Protein AF-A0A8H3YZA0-F1 (afdb_monomer_lite)

Structure (mmCIF, N/CA/C/O backbone):
data_AF-A0A8H3YZA0-F1
#
_entry.id   AF-A0A8H3YZA0-F1
#
loop_
_atom_site.group_PDB
_atom_site.id
_atom_site.type_symbol
_atom_site.label_atom_id
_atom_site.label_alt_id
_atom_site.label_comp_id
_atom_site.label_asym_id
_atom_site.label_entity_id
_atom_site.label_seq_id
_atom_site.pdbx_PDB_ins_code
_atom_site.Cartn_x
_atom_site.Cartn_y
_atom_site.Cartn_z
_atom_site.occupancy
_atom_site.B_iso_or_equiv
_atom_site.auth_seq_id
_atom_site.auth_comp_id
_atom_site.auth_asym_id
_atom_site.auth_atom_id
_atom_site.pdbx_PDB_model_num
ATOM 1 N N . MET A 1 1 ? 45.139 -16.892 23.603 1.00 39.69 1 MET A N 1
ATOM 2 C CA . MET A 1 1 ? 45.017 -16.376 22.222 1.00 39.69 1 MET A CA 1
ATOM 3 C C . MET A 1 1 ? 43.584 -15.889 21.987 1.00 39.69 1 MET A C 1
ATOM 5 O O . MET A 1 1 ? 42.886 -16.357 21.103 1.00 39.69 1 MET A O 1
ATOM 9 N N . ASP A 1 2 ? 43.122 -15.029 22.893 1.00 33.19 2 ASP A N 1
ATOM 10 C CA . ASP A 1 2 ? 42.687 -13.648 22.665 1.00 33.19 2 ASP A CA 1
ATOM 11 C C . ASP A 1 2 ? 41.706 -13.363 21.517 1.00 33.19 2 ASP A C 1
ATOM 13 O O . ASP A 1 2 ? 42.072 -13.018 20.399 1.00 33.19 2 ASP A O 1
ATOM 17 N N . SER A 1 3 ? 40.425 -13.465 21.881 1.00 41.88 3 SER A N 1
ATOM 18 C CA . SER A 1 3 ? 39.424 -12.384 21.842 1.00 41.88 3 SER A CA 1
ATOM 19 C C . SER A 1 3 ? 39.482 -11.362 20.695 1.00 41.88 3 SER A C 1
ATOM 21 O O . SER A 1 3 ? 40.162 -10.344 20.806 1.00 41.88 3 SER A O 1
ATOM 23 N N . TRP A 1 4 ? 38.613 -11.541 19.696 1.00 35.00 4 TRP A N 1
ATOM 24 C CA . TRP A 1 4 ? 38.085 -10.462 18.852 1.00 35.00 4 TRP A CA 1
ATOM 25 C C . TRP A 1 4 ? 36.570 -10.649 18.685 1.00 35.00 4 TRP A C 1
ATOM 27 O O . TRP A 1 4 ? 36.102 -11.328 17.777 1.00 35.00 4 TRP A O 1
ATOM 37 N N . LEU A 1 5 ? 35.800 -10.056 19.598 1.00 45.09 5 LEU A N 1
ATOM 38 C CA . LEU A 1 5 ? 34.385 -9.743 19.393 1.00 45.09 5 LEU A CA 1
ATOM 39 C C . LEU A 1 5 ? 34.261 -8.212 19.395 1.00 45.09 5 LEU A C 1
ATOM 41 O O . LEU A 1 5 ? 34.790 -7.578 20.314 1.00 45.09 5 LEU A O 1
ATOM 45 N N . PRO A 1 6 ? 33.602 -7.595 18.402 1.00 43.25 6 PRO A N 1
ATOM 46 C CA . PRO A 1 6 ? 33.334 -6.167 18.435 1.00 43.25 6 PRO A CA 1
ATOM 47 C C . PRO A 1 6 ? 32.301 -5.855 19.526 1.00 43.25 6 PRO A C 1
ATOM 49 O O . PRO A 1 6 ? 31.289 -6.541 19.671 1.00 43.25 6 PRO A O 1
ATOM 52 N N . LYS A 1 7 ? 32.590 -4.820 20.319 1.00 42.22 7 LYS A N 1
ATOM 53 C CA . LYS A 1 7 ? 31.706 -4.304 21.369 1.00 42.22 7 LYS A CA 1
ATOM 54 C C . LYS A 1 7 ? 30.461 -3.648 20.748 1.00 42.22 7 LYS A C 1
ATOM 56 O O . LYS A 1 7 ? 30.577 -3.052 19.678 1.00 42.22 7 LYS A O 1
ATOM 61 N N . PRO A 1 8 ? 29.296 -3.704 21.415 1.00 39.66 8 PRO A N 1
ATOM 62 C CA . PRO A 1 8 ? 28.108 -2.979 20.984 1.00 39.66 8 PRO A CA 1
ATOM 63 C C . PRO A 1 8 ? 28.331 -1.463 21.074 1.00 39.66 8 PRO A C 1
ATOM 65 O O . PRO A 1 8 ? 28.894 -0.961 22.049 1.00 39.66 8 PRO A O 1
ATOM 68 N N . ASN A 1 9 ? 27.883 -0.744 20.043 1.00 39.56 9 ASN A N 1
ATOM 69 C CA . ASN A 1 9 ? 27.858 0.715 20.011 1.00 39.56 9 ASN A CA 1
ATOM 70 C C . ASN A 1 9 ? 26.945 1.246 21.124 1.00 39.56 9 ASN A C 1
ATOM 72 O O . ASN A 1 9 ? 25.728 1.066 21.079 1.00 39.56 9 ASN A O 1
ATOM 76 N N . HIS A 1 10 ? 27.544 1.942 22.088 1.00 35.56 10 HIS A N 1
ATOM 77 C CA . HIS A 1 10 ? 26.852 2.907 22.930 1.00 35.56 10 HIS A CA 1
ATOM 78 C C . HIS A 1 10 ? 26.434 4.089 22.052 1.00 35.56 10 HIS A C 1
ATOM 80 O O . HIS A 1 10 ? 27.285 4.852 21.597 1.00 35.56 10 HIS A O 1
ATOM 86 N N . TYR A 1 11 ? 25.134 4.240 21.810 1.00 39.06 11 TYR A N 1
ATOM 87 C CA . TYR A 1 11 ? 24.585 5.522 21.384 1.00 39.06 11 TYR A CA 1
ATOM 88 C C . TYR A 1 11 ? 24.328 6.387 22.622 1.00 39.06 11 TYR A C 1
ATOM 90 O O . TYR A 1 11 ? 23.853 5.900 23.647 1.00 39.06 11 TYR A O 1
ATOM 98 N N . TYR A 1 12 ? 24.720 7.652 22.503 1.00 38.78 12 TYR A N 1
ATOM 99 C CA . TYR A 1 12 ? 24.631 8.726 23.488 1.00 38.78 12 TYR A CA 1
ATOM 100 C C . TYR A 1 12 ? 23.232 8.850 24.120 1.00 38.78 12 TYR A C 1
ATOM 102 O O . TYR A 1 12 ? 22.260 9.104 23.412 1.00 38.78 12 TYR A O 1
ATOM 110 N N . ASN A 1 13 ? 23.165 8.769 25.452 1.00 36.06 13 ASN A N 1
ATOM 111 C CA . ASN A 1 13 ? 22.196 9.529 26.238 1.00 36.06 13 ASN A CA 1
ATOM 112 C C . ASN A 1 13 ? 22.887 10.842 26.613 1.00 36.06 13 ASN A C 1
ATOM 114 O O . ASN A 1 13 ? 23.852 10.829 27.377 1.00 36.06 13 ASN A O 1
ATOM 118 N N . ASP A 1 14 ? 22.428 11.952 26.045 1.00 35.16 14 ASP A N 1
ATOM 119 C CA . ASP A 1 14 ? 22.764 13.284 26.538 1.00 35.16 14 ASP A CA 1
ATOM 120 C C . ASP A 1 14 ? 21.770 13.617 27.661 1.00 35.16 14 ASP A C 1
ATOM 122 O O . ASP A 1 14 ? 20.638 14.038 27.422 1.00 35.16 14 ASP A O 1
ATOM 126 N N . GLU A 1 15 ? 22.166 13.300 28.895 1.00 42.59 15 GLU A N 1
ATOM 127 C CA . GLU A 1 15 ? 21.572 13.855 30.108 1.00 42.59 15 GLU A CA 1
ATOM 128 C C . GLU A 1 15 ? 22.244 15.201 30.390 1.00 42.59 15 GLU A C 1
ATOM 130 O O . GLU A 1 15 ? 23.324 15.269 30.975 1.00 42.59 15 GLU A O 1
ATOM 135 N N . SER A 1 16 ? 21.586 16.286 29.994 1.00 47.91 16 SER A N 1
ATOM 136 C CA . SER A 1 16 ? 21.862 17.624 30.516 1.00 47.91 16 SER A CA 1
ATOM 137 C C . SER A 1 16 ? 20.591 18.482 30.495 1.00 47.91 16 SER A C 1
ATOM 139 O O . SER A 1 16 ? 20.450 19.440 29.743 1.00 47.91 16 SER A O 1
ATOM 141 N N . MET A 1 17 ? 19.629 18.134 31.354 1.00 40.06 17 MET A N 1
ATOM 142 C CA . MET A 1 17 ? 18.634 19.096 31.834 1.00 40.06 17 MET A CA 1
ATOM 143 C C . MET A 1 17 ? 18.780 19.232 33.344 1.00 40.06 17 MET A C 1
ATOM 145 O O . MET A 1 17 ? 18.379 18.364 34.117 1.00 40.06 17 MET A O 1
ATOM 149 N N . GLU A 1 18 ? 19.411 20.335 33.733 1.00 49.12 18 GLU A N 1
ATOM 150 C CA . GLU A 1 18 ? 19.447 20.834 35.097 1.00 49.12 18 GLU A CA 1
ATOM 151 C C . GLU A 1 18 ? 18.016 21.009 35.618 1.00 49.12 18 GLU A C 1
ATOM 153 O O . GLU A 1 18 ? 17.166 21.648 34.995 1.00 49.12 18 GLU A O 1
ATOM 158 N N . ALA A 1 19 ? 17.759 20.418 36.781 1.00 39.47 19 ALA A N 1
ATOM 159 C CA . ALA A 1 19 ? 16.529 20.595 37.525 1.00 39.47 19 ALA A CA 1
ATOM 160 C C . ALA A 1 19 ? 16.440 22.039 38.041 1.00 39.47 19 ALA A C 1
ATOM 162 O O . ALA A 1 19 ? 17.249 22.468 38.864 1.00 39.47 19 ALA A O 1
ATOM 163 N N . GLN A 1 20 ? 15.434 22.778 37.580 1.00 49.38 20 GLN A N 1
ATOM 164 C CA . GLN A 1 20 ? 14.962 23.981 38.262 1.00 49.38 20 GLN A CA 1
ATOM 165 C C . GLN A 1 20 ? 14.052 23.544 39.427 1.00 49.38 20 GLN A C 1
ATOM 167 O O . GLN A 1 20 ? 13.159 22.721 39.203 1.00 49.38 20 GLN A O 1
ATOM 172 N N . PRO A 1 21 ? 14.246 24.044 40.659 1.00 52.38 21 PRO A N 1
ATOM 173 C CA . PRO A 1 21 ? 13.305 23.801 41.744 1.00 52.38 21 PRO A CA 1
ATOM 174 C C . PRO A 1 21 ? 12.008 24.584 41.492 1.00 52.38 21 PRO A C 1
ATOM 176 O O . PRO A 1 21 ? 12.021 25.808 41.382 1.00 52.38 21 PRO A O 1
ATOM 179 N N . ASN A 1 22 ? 10.891 23.863 41.385 1.00 47.19 22 ASN A N 1
ATOM 180 C CA . ASN A 1 22 ? 9.551 24.443 41.425 1.00 47.19 22 ASN A CA 1
ATOM 181 C C . ASN A 1 22 ? 9.173 24.695 42.889 1.00 47.19 22 ASN A C 1
ATOM 183 O O . ASN A 1 22 ? 8.621 23.813 43.544 1.00 47.19 22 ASN A O 1
ATOM 187 N N . ASP A 1 23 ? 9.455 25.900 43.369 1.00 56.59 23 ASP A N 1
ATOM 188 C CA . ASP A 1 23 ? 8.760 26.481 44.513 1.00 56.59 23 ASP A CA 1
ATOM 189 C C . ASP A 1 23 ? 7.491 27.156 43.985 1.00 56.59 23 ASP A C 1
ATOM 191 O O . ASP A 1 23 ? 7.581 28.143 43.260 1.00 56.59 23 ASP A O 1
ATOM 195 N N . ASN A 1 24 ? 6.321 26.591 44.289 1.00 53.84 24 ASN A N 1
ATOM 196 C CA . ASN A 1 24 ? 5.028 27.285 44.297 1.00 53.84 24 ASN A CA 1
ATOM 197 C C . ASN A 1 24 ? 4.014 26.420 45.059 1.00 53.84 24 ASN A C 1
ATOM 199 O O . ASN A 1 24 ? 3.145 25.768 44.480 1.00 53.84 24 ASN A O 1
ATOM 203 N N . ASP A 1 25 ? 4.173 26.415 46.380 1.00 50.97 25 ASP A N 1
ATOM 204 C CA . ASP A 1 25 ? 3.083 26.185 47.319 1.00 50.97 25 ASP A CA 1
ATOM 205 C C . ASP A 1 25 ? 2.324 27.508 47.499 1.00 50.97 25 ASP A C 1
ATOM 207 O O . ASP A 1 25 ? 2.854 28.442 48.096 1.00 50.97 25 ASP A O 1
ATOM 211 N N . GLU A 1 26 ? 1.075 27.586 47.037 1.00 57.81 26 GLU A N 1
ATOM 212 C CA . GLU A 1 26 ? 0.079 28.461 47.665 1.00 57.81 26 GLU A CA 1
ATOM 213 C C . GLU A 1 26 ? -1.348 27.913 47.445 1.00 57.81 26 GLU A C 1
ATOM 215 O O . GLU A 1 26 ? -1.724 27.610 46.307 1.00 57.81 26 GLU A O 1
ATOM 220 N N . PRO A 1 27 ? -2.161 27.758 48.509 1.00 61.62 27 PRO A N 1
ATOM 221 C CA . PRO A 1 27 ? -3.553 27.343 48.409 1.00 61.62 27 PRO A CA 1
ATOM 222 C C . PRO A 1 27 ? -4.465 28.575 48.296 1.00 61.62 27 PRO A C 1
ATOM 224 O O . PRO A 1 27 ? -4.627 29.331 49.251 1.00 61.62 27 PRO A O 1
ATOM 227 N N . GLY A 1 28 ? -5.071 28.770 47.124 1.00 47.12 28 GLY A N 1
ATOM 228 C CA . GLY A 1 28 ? -6.037 29.839 46.862 1.00 47.12 28 GLY A CA 1
ATOM 229 C C . GLY A 1 28 ? -7.481 29.355 46.980 1.00 47.12 28 GLY A C 1
ATOM 230 O O . GLY A 1 28 ? -7.888 28.410 46.309 1.00 47.12 28 GLY A O 1
ATOM 231 N N . GLU A 1 29 ? -8.223 30.019 47.858 1.00 47.81 29 GLU A N 1
ATOM 232 C CA . GLU A 1 29 ? -9.608 29.795 48.268 1.00 47.81 29 GLU A CA 1
ATOM 233 C C . GLU A 1 29 ? -10.636 29.812 47.120 1.00 47.81 29 GLU A C 1
ATOM 235 O O . GLU A 1 29 ? -10.499 30.517 46.121 1.00 47.81 29 GLU A O 1
ATOM 240 N N . ALA A 1 30 ? -11.722 29.060 47.312 1.00 53.66 30 ALA A N 1
ATOM 241 C CA . ALA A 1 30 ? -12.924 29.126 46.488 1.00 53.66 30 ALA A CA 1
ATOM 242 C C . ALA A 1 30 ? -13.760 30.374 46.830 1.00 53.66 30 ALA A C 1
ATOM 244 O O . ALA A 1 30 ? -14.015 30.604 48.014 1.00 53.66 30 ALA A O 1
ATOM 245 N N . PRO A 1 31 ? -14.280 31.120 45.840 1.00 65.69 31 PRO A N 1
ATOM 246 C CA . PRO A 1 31 ? -15.390 32.033 46.065 1.00 65.69 31 PRO A CA 1
ATOM 247 C C . PRO A 1 31 ? -16.752 31.405 45.697 1.00 65.69 31 PRO A C 1
ATOM 249 O O . PRO A 1 31 ? -16.811 30.443 44.923 1.00 65.69 31 PRO A O 1
ATOM 252 N N . PRO A 1 32 ? -17.844 31.922 46.289 1.00 63.00 32 PRO A N 1
ATOM 253 C CA . PRO A 1 32 ? -19.172 31.327 46.245 1.00 63.00 32 PRO A CA 1
ATOM 254 C C . PRO A 1 32 ? -19.963 31.691 44.982 1.00 63.00 32 PRO A C 1
ATOM 256 O O . PRO A 1 32 ? -19.636 32.626 44.255 1.00 63.00 32 PRO A O 1
ATOM 259 N N . ASN A 1 33 ? -21.029 30.917 44.774 1.00 54.34 33 ASN A N 1
ATOM 260 C CA . ASN A 1 33 ? -22.121 31.195 43.848 1.00 54.34 33 ASN A CA 1
ATOM 261 C C . ASN A 1 33 ? -22.751 32.559 44.144 1.00 54.34 33 ASN A C 1
ATOM 263 O O . ASN A 1 33 ? -23.087 32.808 45.299 1.00 54.34 33 ASN A O 1
ATOM 267 N N . ASP A 1 34 ? -23.019 33.334 43.098 1.00 56.53 34 ASP A N 1
ATOM 268 C CA . ASP A 1 34 ? -24.075 34.338 43.099 1.00 56.53 34 ASP A CA 1
ATOM 269 C C . ASP A 1 34 ? -24.868 34.209 41.794 1.00 56.53 34 ASP A C 1
ATOM 271 O O . ASP A 1 34 ? -24.321 34.229 40.687 1.00 56.53 34 ASP A O 1
ATOM 275 N N . ASP A 1 35 ? -26.167 34.004 41.979 1.00 55.62 35 ASP A N 1
ATOM 276 C CA . ASP A 1 35 ? -27.218 34.160 40.990 1.00 55.62 35 ASP A CA 1
ATOM 277 C C . ASP A 1 35 ? -27.240 35.613 40.489 1.00 55.62 35 ASP A C 1
ATOM 279 O O . ASP A 1 35 ? -27.217 36.536 41.302 1.00 55.62 35 ASP A O 1
ATOM 283 N N . ASP A 1 36 ? -27.376 35.840 39.181 1.00 56.97 36 ASP A N 1
ATOM 284 C CA . ASP A 1 36 ? -28.016 37.076 38.727 1.00 56.97 36 ASP A CA 1
ATOM 285 C C . ASP A 1 36 ? -28.804 36.856 37.434 1.00 56.97 36 ASP A C 1
ATOM 287 O O . ASP A 1 36 ? -28.318 36.327 36.428 1.00 56.97 36 ASP A O 1
ATOM 291 N N . GLU A 1 37 ? -30.072 37.239 37.515 1.00 52.16 37 GLU A N 1
ATOM 292 C CA . GLU A 1 37 ? -31.036 37.203 36.440 1.00 52.16 37 GLU A CA 1
ATOM 293 C C . GLU A 1 37 ? -30.925 38.474 35.593 1.00 52.16 37 GLU A C 1
ATOM 295 O O . GLU A 1 37 ? -31.054 39.596 36.074 1.00 52.16 37 GLU A O 1
ATOM 300 N N . GLY A 1 38 ? -30.914 38.282 34.278 1.00 42.94 38 GLY A N 1
ATOM 301 C CA . GLY A 1 38 ? -31.798 39.067 33.429 1.00 42.94 38 GLY A CA 1
ATOM 302 C C . GLY A 1 38 ? -31.194 40.145 32.533 1.00 42.94 38 GLY A C 1
ATOM 303 O O . GLY A 1 38 ? -30.099 40.669 32.701 1.00 42.94 38 GLY A O 1
ATOM 304 N N . SER A 1 39 ? -32.069 40.518 31.600 1.00 47.72 39 SER A N 1
ATOM 305 C CA . SER A 1 39 ? -32.106 41.766 30.840 1.00 47.72 39 SER A CA 1
ATOM 306 C C . SER A 1 39 ? -31.546 41.756 29.407 1.00 47.72 39 SER A C 1
ATOM 308 O O . SER A 1 39 ? -30.369 41.958 29.139 1.00 47.72 39 SER A O 1
ATOM 310 N N . VAL A 1 40 ? -32.493 41.525 28.488 1.00 43.62 40 VAL A N 1
ATOM 311 C CA . VAL A 1 40 ? -32.786 42.263 27.240 1.00 43.62 40 VAL A CA 1
ATOM 312 C C . VAL A 1 40 ? -31.721 43.178 26.611 1.00 43.62 40 VAL A C 1
ATOM 314 O O . VAL A 1 40 ? -31.235 44.116 27.230 1.00 43.62 40 VAL A O 1
ATOM 317 N N . GLY A 1 41 ? -31.618 43.088 25.276 1.00 39.12 41 GLY A N 1
ATOM 318 C CA . GLY A 1 41 ? -31.602 44.299 24.445 1.00 39.12 41 GLY A CA 1
ATOM 319 C C . GLY A 1 41 ? -30.689 44.307 23.217 1.00 39.12 41 GLY A C 1
ATOM 320 O O . GLY A 1 41 ? -29.492 44.506 23.333 1.00 39.12 41 GLY A O 1
ATOM 321 N N . SER A 1 42 ? -31.333 44.273 22.047 1.00 42.56 42 SER A N 1
ATOM 322 C CA . SER A 1 42 ? -31.083 45.176 20.909 1.00 42.56 42 SER A CA 1
ATOM 323 C C . SER A 1 42 ? -29.838 45.020 20.012 1.00 42.56 42 SER A C 1
ATOM 325 O O . SER A 1 42 ? -28.771 45.543 20.294 1.00 42.56 42 SER A O 1
ATOM 327 N N . ALA A 1 43 ? -30.138 44.516 18.806 1.00 46.94 43 ALA A N 1
ATOM 328 C CA . ALA A 1 43 ? -29.968 45.183 17.500 1.00 46.94 43 ALA A CA 1
ATOM 329 C C . ALA A 1 43 ? -28.576 45.231 16.810 1.00 46.94 43 ALA A C 1
ATOM 331 O O . ALA A 1 43 ? -27.538 45.174 17.463 1.00 46.94 43 ALA A O 1
ATOM 332 N N . PRO A 1 44 ? -28.565 45.287 15.456 1.00 58.19 44 PRO A N 1
ATOM 333 C CA . PRO A 1 44 ? -27.429 44.913 14.616 1.00 58.19 44 PRO A CA 1
ATOM 334 C C . PRO A 1 44 ? -26.558 46.114 14.226 1.00 58.19 44 PRO A C 1
ATOM 336 O O . PRO A 1 44 ? -27.057 47.224 14.056 1.00 58.19 44 PRO A O 1
ATOM 339 N N . MET A 1 45 ? -25.261 45.873 14.027 1.00 51.41 45 MET A N 1
ATOM 340 C CA . MET A 1 45 ? -24.346 46.852 13.438 1.00 51.41 45 MET A CA 1
ATOM 341 C C . MET A 1 45 ? -24.158 46.577 11.946 1.00 51.41 45 MET A C 1
ATOM 343 O O . MET A 1 45 ? -23.667 45.518 11.552 1.00 51.41 45 MET A O 1
ATOM 347 N N . ASP A 1 46 ? -24.567 47.573 11.161 1.00 47.16 46 ASP A N 1
ATOM 348 C CA . ASP A 1 46 ? -24.132 47.871 9.800 1.00 47.16 46 ASP A CA 1
ATOM 349 C C . ASP A 1 46 ? -22.612 47.725 9.653 1.00 47.16 46 ASP A C 1
ATOM 351 O O . ASP A 1 46 ? -21.842 48.321 10.410 1.00 47.16 46 ASP A O 1
ATOM 355 N N . ILE A 1 47 ? -22.176 46.988 8.631 1.00 52.00 47 ILE A N 1
ATOM 356 C CA . ILE A 1 47 ? -20.809 47.066 8.115 1.00 52.00 47 ILE A CA 1
ATOM 357 C C . ILE A 1 47 ? -20.899 47.733 6.752 1.00 52.00 47 ILE A C 1
ATOM 359 O O . ILE A 1 47 ? -21.333 47.140 5.768 1.00 52.00 47 ILE A O 1
ATOM 363 N N . SER A 1 48 ? -20.527 49.005 6.775 1.00 55.19 48 SER A N 1
ATOM 364 C CA . SER A 1 48 ? -20.427 49.913 5.649 1.00 55.19 48 SER A CA 1
ATOM 365 C C . SER A 1 48 ? -19.308 49.515 4.692 1.00 55.19 48 SER A C 1
ATOM 367 O O . SER A 1 48 ? -18.256 49.011 5.095 1.00 55.19 48 SER A O 1
ATOM 369 N N . ASP A 1 49 ? -19.569 49.842 3.435 1.00 48.91 49 ASP A N 1
ATOM 370 C CA . ASP A 1 49 ? -18.682 49.856 2.285 1.00 48.91 49 ASP A CA 1
ATOM 371 C C . ASP A 1 49 ? -17.293 50.450 2.566 1.00 48.91 49 ASP A C 1
ATOM 373 O O . ASP A 1 49 ? -17.147 51.489 3.218 1.00 48.91 49 ASP A O 1
ATOM 377 N N . LYS A 1 50 ? -16.268 49.819 1.983 1.00 55.09 50 LYS A N 1
ATOM 378 C CA . LYS A 1 50 ? -15.012 50.481 1.628 1.00 55.09 50 LYS A CA 1
ATOM 379 C C . LYS A 1 50 ? -14.623 50.124 0.197 1.00 55.09 50 LYS A C 1
ATOM 381 O O . LYS A 1 50 ? -14.215 48.999 -0.090 1.00 55.09 50 LYS A O 1
ATOM 386 N N . GLU A 1 51 ? -14.804 51.137 -0.641 1.00 52.12 51 GLU A N 1
ATOM 387 C CA . GLU A 1 51 ? -14.195 51.385 -1.947 1.00 52.12 51 GLU A CA 1
ATOM 388 C C . GLU A 1 51 ? -12.667 51.181 -1.896 1.00 52.12 51 GLU A C 1
ATOM 390 O O . GLU A 1 51 ? -12.035 51.391 -0.860 1.00 52.12 51 GLU A O 1
ATOM 395 N N . GLU A 1 52 ? -12.139 50.492 -2.909 1.00 57.22 52 GLU A N 1
ATOM 396 C CA . GLU A 1 52 ? -11.239 51.026 -3.951 1.00 57.22 52 GLU A CA 1
ATOM 397 C C . GLU A 1 52 ? -9.849 51.426 -3.444 1.00 57.22 52 GLU A C 1
ATOM 399 O O . GLU A 1 52 ? -9.691 52.394 -2.714 1.00 57.22 52 GLU A O 1
ATOM 404 N N . ASP A 1 53 ? -8.831 50.694 -3.904 1.00 53.31 53 ASP A N 1
ATOM 405 C CA . ASP A 1 53 ? -7.537 51.293 -4.225 1.00 53.31 53 ASP A CA 1
ATOM 406 C C . ASP A 1 53 ? -6.846 50.462 -5.315 1.00 53.31 53 ASP A C 1
ATOM 408 O O . ASP A 1 53 ? -6.545 49.273 -5.162 1.00 53.31 53 ASP A O 1
ATOM 412 N N . ASP A 1 54 ? -6.654 51.139 -6.443 1.00 53.31 54 ASP A N 1
ATOM 413 C CA . ASP A 1 54 ? -5.824 50.787 -7.584 1.00 53.31 54 ASP A CA 1
ATOM 414 C C . ASP A 1 54 ? -4.406 50.388 -7.160 1.00 53.31 54 ASP A C 1
ATOM 416 O O . ASP A 1 54 ? -3.751 51.137 -6.440 1.00 53.31 54 ASP A O 1
ATOM 420 N N . MET A 1 55 ? -3.876 49.285 -7.703 1.00 59.12 55 MET A N 1
ATOM 421 C CA . MET A 1 55 ? -2.428 49.132 -7.900 1.00 59.12 55 MET A CA 1
ATOM 422 C C . MET A 1 55 ? -2.099 48.341 -9.172 1.00 59.12 55 MET A C 1
ATOM 424 O O . MET A 1 55 ? -2.195 47.118 -9.235 1.00 59.12 55 MET A O 1
ATOM 428 N N . ASP A 1 56 ? -1.715 49.124 -10.178 1.00 51.28 56 ASP A N 1
ATOM 429 C CA . ASP A 1 56 ? -0.562 48.978 -11.067 1.00 51.28 56 ASP A CA 1
ATOM 430 C C . ASP A 1 56 ? -0.212 47.613 -11.688 1.00 51.28 56 ASP A C 1
ATOM 432 O O . ASP A 1 56 ? 0.263 46.661 -11.067 1.00 51.28 56 ASP A O 1
ATOM 436 N N . ALA A 1 57 ? -0.310 47.616 -13.018 1.00 58.12 57 ALA A N 1
ATOM 437 C CA . ALA A 1 57 ? 0.229 46.625 -13.932 1.00 58.12 57 ALA A CA 1
ATOM 438 C C . ALA A 1 57 ? 1.771 46.558 -13.884 1.00 58.12 57 ALA A C 1
ATOM 440 O O . ALA A 1 57 ? 2.433 47.592 -14.005 1.00 58.12 57 ALA A O 1
ATOM 441 N N . PRO A 1 58 ? 2.387 45.362 -13.837 1.00 60.50 58 PRO A N 1
ATOM 442 C CA . PRO A 1 58 ? 3.821 45.247 -14.043 1.00 60.50 58 PRO A CA 1
ATOM 443 C C . PRO A 1 58 ? 4.193 45.210 -15.531 1.00 60.50 58 PRO A C 1
ATOM 445 O O . PRO A 1 58 ? 3.634 44.475 -16.348 1.00 60.50 58 PRO A O 1
ATOM 448 N N . ALA A 1 59 ? 5.191 46.036 -15.836 1.00 45.94 59 ALA A N 1
ATOM 449 C CA . ALA A 1 59 ? 5.816 46.254 -17.126 1.00 45.94 59 ALA A CA 1
ATOM 450 C C . ALA A 1 59 ? 6.464 44.999 -17.739 1.00 45.94 59 ALA A C 1
ATOM 452 O O . ALA A 1 59 ? 6.924 44.083 -17.058 1.00 45.94 59 ALA A O 1
ATOM 453 N N . ALA A 1 60 ? 6.531 45.029 -19.070 1.00 46.66 60 ALA A N 1
ATOM 454 C CA . ALA A 1 60 ? 7.111 44.027 -19.949 1.00 46.66 60 ALA A CA 1
ATOM 455 C C . ALA A 1 60 ? 8.561 43.652 -19.590 1.00 46.66 60 ALA A C 1
ATOM 457 O O . ALA A 1 60 ? 9.438 44.507 -19.464 1.00 46.66 60 ALA A O 1
ATOM 458 N N . ALA A 1 61 ? 8.812 42.346 -19.504 1.00 51.25 61 ALA A N 1
ATOM 459 C CA . ALA A 1 61 ? 10.143 41.774 -19.364 1.00 51.25 61 ALA A CA 1
ATOM 460 C C . ALA A 1 61 ? 10.942 41.878 -20.684 1.00 51.25 61 ALA A C 1
ATOM 462 O O . ALA A 1 61 ? 10.386 41.620 -21.756 1.00 51.25 61 ALA A O 1
ATOM 463 N N . PRO A 1 62 ? 12.245 42.213 -20.640 1.00 55.88 62 PRO A N 1
ATOM 464 C CA . PRO A 1 62 ? 13.106 42.200 -21.816 1.00 55.88 62 PRO A CA 1
ATOM 465 C C . PRO A 1 62 ? 13.539 40.775 -22.202 1.00 55.88 62 PRO A C 1
ATOM 467 O O . PRO A 1 62 ? 13.784 39.916 -21.355 1.00 55.88 62 PRO A O 1
ATOM 470 N N . ALA A 1 63 ? 13.646 40.551 -23.513 1.00 53.12 63 ALA A N 1
ATOM 471 C CA . ALA A 1 63 ? 14.048 39.296 -24.140 1.00 53.12 63 ALA A CA 1
ATOM 472 C C . ALA A 1 63 ? 15.459 38.825 -23.717 1.00 53.12 63 ALA A C 1
ATOM 474 O O . ALA A 1 63 ? 16.360 39.655 -23.567 1.00 53.12 63 ALA A O 1
ATOM 475 N N . PRO A 1 64 ? 15.700 37.506 -23.589 1.00 57.91 64 PRO A N 1
ATOM 476 C CA . PRO A 1 64 ? 17.029 36.985 -23.305 1.00 57.91 64 PRO A CA 1
ATOM 477 C C . PRO A 1 64 ? 17.925 37.006 -24.551 1.00 57.91 64 PRO A C 1
ATOM 479 O O . PRO A 1 64 ? 17.554 36.544 -25.631 1.00 57.91 64 PRO A O 1
ATOM 482 N N . ALA A 1 65 ? 19.137 37.524 -24.365 1.00 47.22 65 ALA A N 1
ATOM 483 C CA . ALA A 1 65 ? 20.211 37.505 -25.342 1.00 47.22 65 ALA A CA 1
ATOM 484 C C . ALA A 1 65 ? 20.682 36.068 -25.627 1.00 47.22 65 ALA A C 1
ATOM 486 O O . ALA A 1 65 ? 21.070 35.323 -24.728 1.00 47.22 65 ALA A O 1
ATOM 487 N N . THR A 1 66 ? 20.691 35.706 -26.906 1.00 44.50 66 THR A N 1
ATOM 488 C CA . THR A 1 66 ? 21.353 34.526 -27.469 1.00 44.50 66 THR A CA 1
ATOM 489 C C . THR A 1 66 ? 22.862 34.580 -27.220 1.00 44.50 66 THR A C 1
ATOM 491 O O . THR A 1 66 ? 23.572 35.359 -27.855 1.00 44.50 66 THR A O 1
ATOM 494 N N . LEU A 1 67 ? 23.359 33.721 -26.328 1.00 46.81 67 LEU A N 1
ATOM 495 C CA . LEU A 1 67 ? 24.777 33.377 -26.209 1.00 46.81 67 LEU A CA 1
ATOM 496 C C . LEU A 1 67 ? 25.043 32.078 -26.979 1.00 46.81 67 LEU A C 1
ATOM 498 O O . LEU A 1 67 ? 24.413 31.051 -26.739 1.00 46.81 67 LEU A O 1
ATOM 502 N N . ALA A 1 68 ? 25.967 32.159 -27.934 1.00 52.81 68 ALA A N 1
ATOM 503 C CA . ALA A 1 68 ? 26.435 31.044 -28.745 1.00 52.81 68 ALA A CA 1
ATOM 504 C C . ALA A 1 68 ? 27.179 29.992 -27.894 1.00 52.81 68 ALA A C 1
ATOM 506 O O . ALA A 1 68 ? 27.890 30.363 -26.957 1.00 52.81 68 ALA A O 1
ATOM 507 N N . PRO A 1 69 ? 27.086 28.691 -28.225 1.00 52.91 69 PRO A N 1
ATOM 508 C CA . PRO A 1 69 ? 27.853 27.664 -27.535 1.00 52.91 69 PRO A CA 1
ATOM 509 C C . PRO A 1 69 ? 29.322 27.679 -27.979 1.00 52.91 69 PRO A C 1
ATOM 511 O O . PRO A 1 69 ? 29.644 27.542 -29.161 1.00 52.91 69 PRO A O 1
ATOM 514 N N . ALA A 1 70 ? 30.217 27.819 -27.002 1.00 45.28 70 ALA A N 1
ATOM 515 C CA . ALA A 1 70 ? 31.639 27.554 -27.158 1.00 45.28 70 ALA A CA 1
ATOM 516 C C . ALA A 1 70 ? 31.872 26.048 -27.373 1.00 45.28 70 ALA A C 1
ATOM 518 O O . ALA A 1 70 ? 31.327 25.208 -26.657 1.00 45.28 70 ALA A O 1
ATOM 519 N N . ALA A 1 71 ? 32.690 25.721 -28.371 1.00 52.09 71 ALA A N 1
ATOM 520 C CA . ALA A 1 71 ? 33.111 24.363 -28.690 1.00 52.09 71 ALA A CA 1
ATOM 521 C C . ALA A 1 71 ? 33.923 23.733 -27.539 1.00 52.09 71 ALA A C 1
ATOM 523 O O . ALA A 1 71 ? 34.826 24.392 -27.016 1.00 52.09 71 ALA A O 1
ATOM 524 N N . PRO A 1 72 ? 33.690 22.460 -27.170 1.00 53.97 72 PRO A N 1
ATOM 525 C CA . PRO A 1 72 ? 34.605 21.747 -26.296 1.00 53.97 72 PRO A CA 1
ATOM 526 C C . PRO A 1 72 ? 35.810 21.224 -27.087 1.00 53.97 72 PRO A C 1
ATOM 528 O O . PRO A 1 72 ? 35.680 20.551 -28.111 1.00 53.97 72 PRO A O 1
ATOM 531 N N . ALA A 1 73 ? 36.995 21.546 -26.575 1.00 41.97 73 ALA A N 1
ATOM 532 C CA . ALA A 1 73 ? 38.270 21.015 -27.021 1.00 41.97 73 ALA A CA 1
ATOM 533 C C . ALA A 1 73 ? 38.342 19.494 -26.803 1.00 41.97 73 ALA A C 1
ATOM 535 O O . ALA A 1 73 ? 38.030 18.985 -25.725 1.00 41.97 73 ALA A O 1
ATOM 536 N N . SER A 1 74 ? 38.799 18.785 -27.835 1.00 43.81 74 SER A N 1
ATOM 537 C CA . SER A 1 74 ? 39.160 17.371 -27.800 1.00 43.81 74 SER A CA 1
ATOM 538 C C . SER A 1 74 ? 40.238 17.110 -26.748 1.00 43.81 74 SER A C 1
ATOM 540 O O . SER A 1 74 ? 41.377 17.548 -26.908 1.00 43.81 74 SER A O 1
ATOM 542 N N . SER A 1 75 ? 39.894 16.357 -25.703 1.00 45.31 75 SER A N 1
ATOM 543 C CA . SER A 1 75 ? 40.868 15.773 -24.780 1.00 45.31 75 SER A CA 1
ATOM 544 C C . SER A 1 75 ? 41.034 14.293 -25.110 1.00 45.31 75 SER A C 1
ATOM 546 O O . SER A 1 75 ? 40.067 13.534 -25.173 1.00 45.31 75 SER A O 1
ATOM 548 N N . ALA A 1 76 ? 42.275 13.922 -25.403 1.00 40.41 76 ALA A N 1
ATOM 549 C CA . ALA A 1 76 ? 42.686 12.612 -25.872 1.00 40.41 76 ALA A CA 1
ATOM 550 C C . ALA A 1 76 ? 42.468 11.514 -24.816 1.00 40.41 76 ALA A C 1
ATOM 552 O O . ALA A 1 76 ? 42.786 11.686 -23.640 1.00 40.41 76 ALA A O 1
ATOM 553 N N . LEU A 1 77 ? 41.973 10.363 -25.281 1.00 39.19 77 LEU A N 1
ATOM 554 C CA . LEU A 1 77 ? 41.947 9.097 -24.553 1.00 39.19 77 LEU A CA 1
ATOM 555 C C . LEU A 1 77 ? 43.370 8.690 -24.131 1.00 39.19 77 LEU A C 1
ATOM 557 O O . LEU A 1 77 ? 44.232 8.474 -24.983 1.00 39.19 77 LEU A O 1
ATOM 561 N N . ALA A 1 78 ? 43.579 8.492 -22.830 1.00 53.66 78 ALA A N 1
ATOM 562 C CA . ALA A 1 78 ? 44.655 7.654 -22.308 1.00 53.66 78 ALA A CA 1
ATOM 563 C C . ALA A 1 78 ? 44.136 6.208 -22.135 1.00 53.66 78 ALA A C 1
ATOM 565 O O . ALA A 1 78 ? 42.977 6.026 -21.749 1.00 53.66 78 ALA A O 1
ATOM 566 N N . PRO A 1 79 ? 44.945 5.173 -22.424 1.00 50.66 79 PRO A N 1
ATOM 567 C CA . PRO A 1 79 ? 44.510 3.782 -22.347 1.00 50.66 79 PRO A CA 1
ATOM 568 C C . PRO A 1 79 ? 44.321 3.313 -20.897 1.00 50.66 79 PRO A C 1
ATOM 570 O O . PRO A 1 79 ? 45.141 3.583 -20.020 1.00 50.66 79 PRO A O 1
ATOM 573 N N . ALA A 1 80 ? 43.227 2.582 -20.679 1.00 42.84 80 ALA A N 1
ATOM 574 C CA . ALA A 1 80 ? 42.856 1.971 -19.412 1.00 42.84 80 ALA A CA 1
ATOM 575 C C . ALA A 1 80 ? 43.907 0.955 -18.931 1.00 42.84 80 ALA A C 1
ATOM 577 O O . ALA A 1 80 ? 44.369 0.100 -19.690 1.00 42.84 80 ALA A O 1
ATOM 578 N N . ALA A 1 81 ? 44.250 1.044 -17.647 1.00 53.47 81 ALA A N 1
ATOM 579 C CA . ALA A 1 81 ? 45.076 0.072 -16.946 1.00 53.47 81 ALA A CA 1
ATOM 580 C C . ALA A 1 81 ? 44.321 -1.263 -16.745 1.00 53.47 81 ALA A C 1
ATOM 582 O O . ALA A 1 81 ? 43.098 -1.256 -16.579 1.00 53.47 81 ALA A O 1
ATOM 583 N N . PRO A 1 82 ? 45.027 -2.409 -16.736 1.00 49.41 82 PRO A N 1
ATOM 584 C CA . PRO A 1 82 ? 44.413 -3.724 -16.587 1.00 49.41 82 PRO A CA 1
ATOM 585 C C . PRO A 1 82 ? 43.865 -3.961 -15.173 1.00 49.41 82 PRO A C 1
ATOM 587 O O . PRO A 1 82 ? 44.515 -3.686 -14.165 1.00 49.41 82 PRO A O 1
ATOM 590 N N . THR A 1 83 ? 42.655 -4.513 -15.126 1.00 52.62 83 THR A N 1
ATOM 591 C CA . THR A 1 83 ? 41.908 -4.915 -13.930 1.00 52.62 83 THR A CA 1
ATOM 592 C C . THR A 1 83 ? 42.627 -6.046 -13.173 1.00 52.62 83 THR A C 1
ATOM 594 O O . THR A 1 83 ? 43.017 -7.032 -13.804 1.00 52.62 83 THR A O 1
ATOM 597 N N . PRO A 1 84 ? 42.790 -5.973 -11.837 1.00 46.66 84 PRO A N 1
ATOM 598 C CA . PRO A 1 84 ? 43.324 -7.085 -11.059 1.00 46.66 84 PRO A CA 1
ATOM 599 C C . PRO A 1 84 ? 42.292 -8.215 -10.929 1.00 46.66 84 PRO A C 1
ATOM 601 O O . PRO A 1 84 ? 41.120 -7.989 -10.629 1.00 46.66 84 PRO A O 1
ATOM 604 N N . ALA A 1 85 ? 42.756 -9.441 -11.167 1.00 49.03 85 ALA A N 1
A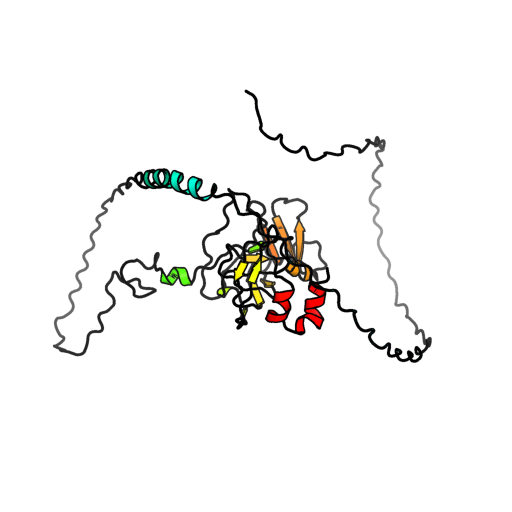TOM 605 C CA . ALA A 1 85 ? 41.977 -10.669 -11.086 1.00 49.03 85 ALA A CA 1
ATOM 606 C C . ALA A 1 85 ? 41.391 -10.901 -9.680 1.00 49.03 85 ALA A C 1
ATOM 608 O O . ALA A 1 85 ? 42.079 -10.757 -8.669 1.00 49.03 85 ALA A O 1
ATOM 609 N N . ALA A 1 86 ? 40.121 -11.305 -9.635 1.00 46.38 86 ALA A N 1
ATOM 610 C CA . ALA A 1 86 ? 39.423 -11.696 -8.416 1.00 46.38 86 ALA A CA 1
ATOM 611 C C . ALA A 1 86 ? 40.023 -12.985 -7.804 1.00 46.38 86 ALA A C 1
ATOM 613 O O . ALA A 1 86 ? 40.385 -13.904 -8.546 1.00 46.38 86 ALA A O 1
ATOM 614 N N . PRO A 1 87 ? 40.113 -13.101 -6.465 1.00 51.09 87 PRO A N 1
ATOM 615 C CA . PRO A 1 87 ? 40.660 -14.287 -5.819 1.00 51.09 87 PRO A CA 1
ATOM 616 C C . PRO A 1 87 ? 39.678 -15.468 -5.878 1.00 51.09 87 PRO A C 1
ATOM 618 O O . PRO A 1 87 ? 38.527 -15.381 -5.453 1.00 51.09 87 PRO A O 1
ATOM 621 N N . ALA A 1 88 ? 40.177 -16.611 -6.348 1.00 50.34 88 ALA A N 1
ATOM 622 C CA . ALA A 1 88 ? 39.472 -17.886 -6.506 1.00 50.34 88 ALA A CA 1
ATOM 623 C C . ALA A 1 88 ? 39.062 -18.587 -5.182 1.00 50.34 88 ALA A C 1
ATOM 625 O O . ALA A 1 88 ? 38.860 -19.800 -5.162 1.00 50.34 88 ALA A O 1
ATOM 626 N N . SER A 1 89 ? 38.931 -17.869 -4.061 1.00 51.22 89 SER A N 1
ATOM 627 C CA . SER A 1 89 ? 38.658 -18.472 -2.745 1.00 51.22 89 SER A CA 1
ATOM 628 C C . SER A 1 89 ? 37.169 -18.600 -2.390 1.00 51.22 89 SER A C 1
ATOM 630 O O . SER A 1 89 ? 36.834 -19.339 -1.466 1.00 51.22 89 SER A O 1
ATOM 632 N N . ALA A 1 90 ? 36.256 -17.965 -3.135 1.00 45.19 90 ALA A N 1
ATOM 633 C CA . ALA A 1 90 ? 34.816 -18.021 -2.845 1.00 45.19 90 ALA A CA 1
ATOM 634 C C . ALA A 1 90 ? 34.130 -19.328 -3.303 1.00 45.19 90 ALA A C 1
ATOM 636 O O . ALA A 1 90 ? 33.114 -19.728 -2.737 1.00 45.19 90 ALA A O 1
ATOM 637 N N . ALA A 1 91 ? 34.698 -20.043 -4.281 1.00 45.72 91 ALA A N 1
ATOM 638 C CA . ALA A 1 91 ? 34.089 -21.256 -4.840 1.00 45.72 91 ALA A CA 1
ATOM 639 C C . ALA A 1 91 ? 34.234 -22.501 -3.939 1.00 45.72 91 ALA A C 1
ATOM 641 O O . ALA A 1 91 ? 33.502 -23.473 -4.106 1.00 45.72 91 ALA A O 1
ATOM 642 N N . LEU A 1 92 ? 35.141 -22.480 -2.956 1.00 47.78 92 LEU A N 1
ATOM 643 C CA . LEU A 1 92 ? 35.428 -23.640 -2.100 1.00 47.78 92 LEU A CA 1
ATOM 644 C C . LEU A 1 92 ? 34.628 -23.656 -0.784 1.00 47.78 92 LEU A C 1
ATOM 646 O O . LEU A 1 92 ? 34.571 -24.687 -0.114 1.00 47.78 92 LEU A O 1
ATOM 650 N N . ALA A 1 93 ? 33.962 -22.550 -0.429 1.00 46.66 93 ALA A N 1
ATOM 651 C CA . ALA A 1 93 ? 33.133 -22.459 0.777 1.00 46.66 93 ALA A CA 1
ATOM 652 C C . ALA A 1 93 ? 31.716 -23.043 0.588 1.00 46.66 93 ALA A C 1
ATOM 654 O O . ALA A 1 93 ? 31.139 -23.573 1.536 1.00 46.66 93 ALA A O 1
ATOM 655 N N . LEU A 1 94 ? 31.176 -23.031 -0.637 1.00 47.75 94 LEU A N 1
ATOM 656 C CA . LEU A 1 94 ? 29.831 -23.548 -0.940 1.00 47.75 94 LEU A CA 1
ATOM 657 C C . LEU A 1 94 ? 29.758 -25.083 -1.052 1.00 47.75 94 LEU A C 1
ATOM 659 O O . LEU A 1 94 ? 28.691 -25.659 -0.863 1.00 47.75 94 LEU A O 1
ATOM 663 N N . ALA A 1 95 ? 30.883 -25.773 -1.261 1.00 50.72 95 ALA A N 1
ATOM 664 C CA . ALA A 1 95 ? 30.914 -27.236 -1.371 1.00 50.72 95 ALA A CA 1
ATOM 665 C C . ALA A 1 95 ? 30.859 -27.977 -0.015 1.00 50.72 95 ALA A C 1
ATOM 667 O O . ALA A 1 95 ? 30.707 -29.196 0.013 1.00 50.72 95 ALA A O 1
ATOM 668 N N . ARG A 1 96 ? 30.970 -27.269 1.122 1.00 51.69 96 ARG A N 1
ATOM 669 C CA . ARG A 1 96 ? 30.998 -27.881 2.468 1.00 51.69 96 ARG A CA 1
ATOM 670 C C . ARG A 1 96 ? 29.665 -27.859 3.228 1.00 51.69 96 ARG A C 1
ATOM 672 O O . ARG A 1 96 ? 29.584 -28.478 4.282 1.00 51.69 96 ARG A O 1
ATOM 679 N N . LEU A 1 97 ? 28.621 -27.214 2.700 1.00 45.75 97 LEU A N 1
ATOM 680 C CA . LEU A 1 97 ? 27.304 -27.114 3.359 1.00 45.75 97 LEU A CA 1
ATOM 681 C C . LEU A 1 97 ? 26.256 -28.123 2.852 1.00 45.75 97 LEU A C 1
ATOM 683 O O . LEU A 1 97 ? 25.209 -28.281 3.475 1.00 45.75 97 LEU A O 1
ATOM 687 N N . ALA A 1 98 ? 26.541 -28.855 1.773 1.00 47.50 98 ALA A N 1
ATOM 688 C CA . ALA A 1 98 ? 25.609 -29.822 1.186 1.00 47.50 98 ALA A CA 1
ATOM 689 C C . ALA A 1 98 ? 25.221 -31.019 2.095 1.00 47.50 98 ALA A C 1
ATOM 691 O O . ALA A 1 98 ? 24.064 -31.432 2.037 1.00 47.50 98 ALA A O 1
ATOM 692 N N . PRO A 1 99 ? 26.087 -31.574 2.974 1.00 47.91 99 PRO A N 1
ATOM 693 C CA . PRO A 1 99 ? 25.705 -32.746 3.771 1.00 47.91 99 PRO A CA 1
ATOM 694 C C . PRO A 1 99 ? 24.785 -32.432 4.963 1.00 47.91 99 PRO A C 1
ATOM 696 O O . PRO A 1 99 ? 24.126 -33.332 5.473 1.00 47.91 99 PRO A O 1
ATOM 699 N N . ALA A 1 100 ? 24.721 -31.175 5.422 1.00 45.19 100 ALA A N 1
ATOM 700 C CA . ALA A 1 100 ? 23.961 -30.800 6.621 1.00 45.19 100 ALA A CA 1
ATOM 701 C C . ALA A 1 100 ? 22.449 -30.635 6.363 1.00 45.19 100 ALA A C 1
ATOM 703 O O . ALA A 1 100 ? 21.647 -30.785 7.281 1.00 45.19 100 ALA A O 1
ATOM 704 N N . LEU A 1 101 ? 22.044 -30.387 5.113 1.00 46.38 101 LEU A N 1
ATOM 705 C CA . LEU A 1 101 ? 20.635 -30.223 4.723 1.00 46.38 101 LEU A CA 1
ATOM 706 C C . LEU A 1 101 ? 19.898 -31.555 4.489 1.00 46.38 101 LEU A C 1
ATOM 708 O O . LEU A 1 101 ? 18.673 -31.591 4.568 1.00 46.38 101 LEU A O 1
ATOM 712 N N . ALA A 1 102 ? 20.620 -32.660 4.282 1.00 44.84 102 ALA A N 1
ATOM 713 C CA . ALA A 1 102 ? 20.025 -33.991 4.115 1.00 44.84 102 ALA A CA 1
ATOM 714 C C . ALA A 1 102 ? 19.632 -34.666 5.449 1.00 44.84 102 ALA A C 1
ATOM 716 O O . ALA A 1 102 ? 18.866 -35.624 5.451 1.00 44.84 102 ALA A O 1
ATOM 717 N N . ALA A 1 103 ? 20.125 -34.171 6.591 1.00 43.12 103 ALA A N 1
ATOM 718 C CA . ALA A 1 103 ? 19.847 -34.754 7.908 1.00 43.12 103 ALA A CA 1
ATOM 719 C C . ALA A 1 103 ? 18.576 -34.200 8.588 1.00 43.12 103 ALA A C 1
ATOM 721 O O . ALA A 1 103 ? 18.132 -34.749 9.593 1.00 43.12 103 ALA A O 1
ATOM 722 N N . LEU A 1 104 ? 17.965 -33.141 8.045 1.00 42.53 104 LEU A N 1
ATOM 723 C CA . LEU A 1 104 ? 16.768 -32.497 8.611 1.00 42.53 104 LEU A CA 1
ATOM 724 C C . LEU A 1 104 ? 15.443 -32.997 8.010 1.00 42.53 104 LEU A C 1
ATOM 726 O O . LEU A 1 104 ? 14.376 -32.599 8.466 1.00 42.53 104 LEU A O 1
ATOM 730 N N . THR A 1 105 ? 15.485 -33.899 7.027 1.00 43.19 105 THR A N 1
ATOM 731 C CA . THR A 1 105 ? 14.296 -34.421 6.327 1.00 43.19 105 THR A CA 1
ATOM 732 C C . THR A 1 105 ? 13.773 -35.758 6.870 1.00 43.19 105 THR A C 1
ATOM 734 O O . THR A 1 105 ? 12.810 -36.289 6.327 1.00 43.19 105 THR A O 1
ATOM 737 N N . LEU A 1 106 ? 14.345 -36.301 7.955 1.00 43.41 106 LEU A N 1
ATOM 738 C CA . LEU A 1 106 ? 13.998 -37.638 8.468 1.00 43.41 106 LEU A CA 1
ATOM 739 C C . LEU A 1 106 ? 13.472 -37.663 9.917 1.00 43.41 106 LEU A C 1
ATOM 741 O O . LEU A 1 106 ? 13.743 -38.599 10.665 1.00 43.41 106 LEU A O 1
ATOM 745 N N . ALA A 1 107 ? 12.714 -36.644 10.331 1.00 42.88 107 ALA A N 1
ATOM 746 C CA . ALA A 1 107 ? 12.083 -36.613 11.654 1.00 42.88 107 ALA A CA 1
ATOM 747 C C . ALA A 1 107 ? 10.664 -36.018 11.624 1.00 42.88 107 ALA A C 1
ATOM 749 O O . ALA A 1 107 ? 10.353 -35.087 12.358 1.00 42.88 107 ALA A O 1
ATOM 750 N N . ALA A 1 108 ? 9.784 -36.574 10.791 1.00 40.22 108 ALA A N 1
ATOM 751 C CA . ALA A 1 108 ? 8.341 -36.370 10.910 1.00 40.22 108 ALA A CA 1
ATOM 752 C C . ALA A 1 108 ? 7.678 -37.731 11.167 1.00 40.22 108 ALA A C 1
ATOM 754 O O . ALA A 1 108 ? 7.505 -38.536 10.254 1.00 40.22 108 ALA A O 1
ATOM 755 N N . ARG A 1 109 ? 7.371 -38.023 12.438 1.00 46.94 109 ARG A N 1
ATOM 756 C CA . ARG A 1 109 ? 6.531 -39.170 12.822 1.00 46.94 109 ARG A CA 1
ATOM 757 C C . ARG A 1 109 ? 5.065 -38.807 12.551 1.00 46.94 109 ARG A C 1
ATOM 759 O O . ARG A 1 109 ? 4.664 -37.711 12.941 1.00 46.94 109 ARG A O 1
ATOM 766 N N . PRO A 1 110 ? 4.256 -39.694 11.954 1.00 42.53 110 PRO A N 1
ATOM 767 C CA . PRO A 1 110 ? 2.821 -39.479 11.871 1.00 42.53 110 PRO A CA 1
ATOM 768 C C . PRO A 1 110 ? 2.186 -39.688 13.253 1.00 42.53 110 PRO A C 1
ATOM 770 O O . PRO A 1 110 ? 2.460 -40.678 13.935 1.00 42.53 110 PRO A O 1
ATOM 773 N N . VAL A 1 111 ? 1.353 -38.734 13.665 1.00 44.62 111 VAL A N 1
ATOM 774 C CA . VAL A 1 111 ? 0.454 -38.860 14.816 1.00 44.62 111 VAL A CA 1
ATOM 775 C C . VAL A 1 111 ? -0.769 -39.638 14.342 1.00 44.62 111 VAL A C 1
ATOM 777 O O . VAL A 1 111 ? -1.456 -39.210 13.418 1.00 44.62 111 VAL A O 1
ATOM 780 N N . ALA A 1 112 ? -0.992 -40.806 14.940 1.00 38.16 112 ALA A N 1
ATOM 781 C CA . ALA A 1 112 ? -2.173 -41.624 14.717 1.00 38.16 112 ALA A CA 1
ATOM 782 C C . ALA A 1 112 ? -3.410 -40.890 15.255 1.00 38.16 112 ALA A C 1
ATOM 784 O O . ALA A 1 112 ? -3.449 -40.529 16.431 1.00 38.16 112 ALA A O 1
ATOM 785 N N . ALA A 1 113 ? -4.394 -40.658 14.387 1.00 42.00 113 ALA A N 1
ATOM 786 C CA . ALA A 1 113 ? -5.727 -40.233 14.782 1.00 42.00 113 ALA A CA 1
ATOM 787 C C . ALA A 1 113 ? -6.518 -41.478 15.201 1.00 42.00 113 ALA A C 1
ATOM 789 O O . ALA A 1 113 ? -6.643 -42.423 14.422 1.00 42.00 113 ALA A O 1
ATOM 790 N N . ALA A 1 114 ? -6.994 -41.479 16.443 1.00 40.97 114 ALA A N 1
ATOM 791 C CA . ALA A 1 114 ? -8.004 -42.411 16.912 1.00 40.97 114 ALA A CA 1
ATOM 792 C C . ALA A 1 114 ? -9.336 -42.026 16.255 1.00 40.97 114 ALA A C 1
ATOM 794 O O . ALA A 1 114 ? -9.752 -40.872 16.346 1.00 40.97 114 ALA A O 1
ATOM 795 N N . ALA A 1 115 ? -9.938 -42.976 15.545 1.00 42.00 115 ALA A N 1
ATOM 796 C CA . ALA A 1 115 ? -11.333 -42.921 15.147 1.00 42.00 115 ALA A CA 1
ATOM 797 C C . ALA A 1 115 ? -12.154 -43.431 16.336 1.00 42.00 115 ALA A C 1
ATOM 799 O O . ALA A 1 115 ? -11.857 -44.506 16.859 1.00 42.00 115 ALA A O 1
ATOM 800 N N . GLU A 1 116 ? -13.109 -42.627 16.787 1.00 59.06 116 GLU A N 1
ATOM 801 C CA . GLU A 1 116 ? -14.203 -43.090 17.633 1.00 59.06 116 GLU A CA 1
ATOM 802 C C . GLU A 1 116 ? -15.378 -43.356 16.691 1.00 59.06 116 GLU A C 1
ATOM 804 O O . GLU A 1 116 ? -15.774 -42.483 15.913 1.00 59.06 116 GLU A O 1
ATOM 809 N N . ASP A 1 117 ? -15.802 -44.616 16.703 1.00 51.38 117 ASP A N 1
ATOM 810 C CA . ASP A 1 117 ? -17.027 -45.129 16.112 1.00 51.38 117 ASP A CA 1
ATOM 811 C C . ASP A 1 117 ? -18.199 -44.623 16.962 1.00 51.38 117 ASP A C 1
ATOM 813 O O . ASP A 1 117 ? -18.218 -44.881 18.164 1.00 51.38 117 ASP A O 1
ATOM 817 N N . ASP A 1 118 ? -19.153 -43.928 16.348 1.00 61.00 118 ASP A N 1
ATOM 818 C CA . ASP A 1 118 ? -20.505 -43.789 16.889 1.00 61.00 118 ASP A CA 1
ATOM 819 C C . ASP A 1 118 ? -21.476 -44.162 15.766 1.00 61.00 118 ASP A C 1
ATOM 821 O O . ASP A 1 118 ? -21.671 -43.433 14.786 1.00 61.00 118 ASP A O 1
ATOM 825 N N . ASP A 1 119 ? -21.982 -45.383 15.917 1.00 57.09 119 ASP A N 1
ATOM 826 C CA . ASP A 1 119 ? -23.176 -45.926 15.295 1.00 57.09 119 ASP A CA 1
ATOM 827 C C . ASP A 1 119 ? -24.381 -45.048 15.659 1.00 57.09 119 ASP A C 1
ATOM 829 O O . ASP A 1 119 ? -24.523 -44.678 16.819 1.00 57.09 119 ASP A O 1
ATOM 833 N N . ASP A 1 120 ? -25.259 -44.757 14.701 1.00 59.62 120 ASP A N 1
ATOM 834 C CA . ASP A 1 120 ? -26.695 -44.686 14.973 1.00 59.62 120 ASP A CA 1
ATOM 835 C C . ASP A 1 120 ? -27.468 -44.875 13.662 1.00 59.62 120 ASP A C 1
ATOM 837 O O . ASP A 1 120 ? -27.348 -44.117 12.691 1.00 59.62 120 ASP A O 1
ATOM 841 N N . ASP A 1 121 ? -28.207 -45.977 13.678 1.00 54.78 121 ASP A N 1
ATOM 842 C CA . ASP A 1 121 ? -29.224 -46.424 12.744 1.00 54.78 121 ASP A CA 1
ATOM 843 C C . ASP A 1 121 ? -30.335 -45.377 12.574 1.00 54.78 121 ASP A C 1
ATOM 845 O O . ASP A 1 121 ? -30.758 -44.769 13.550 1.00 54.78 121 ASP A O 1
ATOM 849 N N . ASP A 1 122 ? -30.867 -45.236 11.359 1.00 59.66 122 ASP A N 1
ATOM 850 C CA . ASP A 1 122 ? -32.304 -45.012 11.165 1.00 59.66 122 ASP A CA 1
ATOM 851 C C . ASP A 1 122 ? -32.689 -45.395 9.728 1.00 59.66 122 ASP A C 1
ATOM 853 O O . ASP A 1 122 ? -32.411 -44.708 8.739 1.00 59.66 122 ASP A O 1
ATOM 857 N N . ASP A 1 123 ? -33.308 -46.570 9.657 1.00 58.34 123 ASP A N 1
ATOM 858 C CA . ASP A 1 123 ? -34.026 -47.118 8.522 1.00 58.34 123 ASP A CA 1
ATOM 859 C C . ASP A 1 123 ? -35.293 -46.291 8.255 1.00 58.34 123 ASP A C 1
ATOM 861 O O . ASP A 1 123 ? -36.198 -46.262 9.084 1.00 58.34 123 ASP A O 1
ATOM 865 N N . ASP A 1 124 ? -35.421 -45.703 7.064 1.00 58.22 124 ASP A N 1
ATOM 866 C CA . ASP A 1 124 ? -36.730 -45.330 6.520 1.00 58.22 124 ASP A CA 1
ATOM 867 C C . ASP A 1 124 ? -36.839 -45.775 5.057 1.00 58.22 124 ASP A C 1
ATOM 869 O O . ASP A 1 124 ? -36.456 -45.112 4.088 1.00 58.22 124 ASP A O 1
ATOM 873 N N . GLU A 1 125 ? -37.383 -46.981 4.949 1.00 65.06 125 GLU A N 1
ATOM 874 C CA . GLU A 1 125 ? -37.874 -47.671 3.770 1.00 65.06 125 GLU A CA 1
ATOM 875 C C . GLU A 1 125 ? -39.023 -46.879 3.114 1.00 65.06 125 GLU A C 1
ATOM 877 O O . GLU A 1 125 ? -40.172 -46.928 3.551 1.00 65.06 125 GLU A O 1
ATOM 882 N N . PHE A 1 126 ? -38.741 -46.185 2.008 1.00 49.94 126 PHE A N 1
ATOM 883 C CA . PHE A 1 126 ? -39.773 -45.743 1.066 1.00 49.94 126 PHE A CA 1
ATOM 884 C C . PHE A 1 126 ? -39.587 -46.437 -0.279 1.00 49.94 126 PHE A C 1
ATOM 886 O O . PHE A 1 126 ? -38.843 -45.992 -1.151 1.00 49.94 126 PHE A O 1
ATOM 893 N N . GLY A 1 127 ? -40.312 -47.544 -0.439 1.00 56.78 127 GLY A N 1
ATOM 894 C CA . GLY A 1 127 ? -40.553 -48.163 -1.732 1.00 56.78 127 GLY A CA 1
ATOM 895 C C . GLY A 1 127 ? -41.404 -47.251 -2.610 1.00 56.78 127 GLY A C 1
ATOM 896 O O . GLY A 1 127 ? -42.560 -46.970 -2.289 1.00 56.78 127 GLY A O 1
ATOM 897 N N . LEU A 1 128 ? -40.837 -46.824 -3.735 1.00 55.38 128 LEU A N 1
ATOM 898 C CA . LEU A 1 128 ? -41.579 -46.305 -4.875 1.00 55.38 128 LEU A CA 1
ATOM 899 C C . LEU A 1 128 ? -41.055 -46.942 -6.162 1.00 55.38 128 LEU A C 1
ATOM 901 O O . LEU A 1 128 ? -39.926 -47.414 -6.250 1.00 55.38 128 LEU A O 1
ATOM 905 N N . ASP A 1 129 ? -41.990 -47.020 -7.089 1.00 46.62 129 ASP A N 1
ATOM 906 C CA . ASP A 1 129 ? -42.198 -48.006 -8.131 1.00 46.62 129 ASP A CA 1
ATOM 907 C C . ASP A 1 129 ? -41.075 -48.285 -9.143 1.00 46.62 129 ASP A C 1
ATOM 909 O O . ASP A 1 129 ? -40.314 -47.433 -9.595 1.00 46.62 129 ASP A O 1
ATOM 913 N N . GLU A 1 130 ? -41.070 -49.549 -9.571 1.00 57.41 130 GLU A N 1
ATOM 914 C CA . GLU A 1 130 ? -40.516 -50.011 -10.834 1.00 57.41 130 GLU A CA 1
ATOM 915 C C . GLU A 1 130 ? -41.411 -49.533 -11.994 1.00 57.41 130 GLU A C 1
ATOM 917 O O . GLU A 1 130 ? -42.448 -50.145 -12.248 1.00 57.41 130 GLU A O 1
ATOM 922 N N . SER A 1 131 ? -41.038 -48.480 -12.733 1.00 66.50 131 SER A N 1
ATOM 923 C CA . SER A 1 131 ? -41.533 -48.258 -14.111 1.00 66.50 131 SER A CA 1
ATOM 924 C C . SER A 1 131 ? -40.885 -47.048 -14.819 1.00 66.50 131 SER A C 1
ATOM 926 O O . SER A 1 131 ? -41.531 -46.019 -15.030 1.00 66.50 131 SER A O 1
ATOM 928 N N . MET A 1 132 ? -39.657 -47.185 -15.331 1.00 51.78 132 MET A N 1
ATOM 929 C CA . MET A 1 132 ? -39.189 -46.397 -16.492 1.00 51.78 132 MET A CA 1
ATOM 930 C C . MET A 1 132 ? -37.924 -47.044 -17.079 1.00 51.78 132 MET A C 1
ATOM 932 O O . MET A 1 132 ? -36.850 -46.946 -16.507 1.00 51.78 132 MET A O 1
ATOM 936 N N . LYS A 1 133 ? -38.068 -47.948 -18.055 1.00 51.00 133 LYS A N 1
ATOM 937 C CA . LYS A 1 133 ? -37.938 -47.680 -19.501 1.00 51.00 133 LYS A CA 1
ATOM 938 C C . LYS A 1 133 ? -36.578 -47.099 -19.895 1.00 51.00 133 LYS A C 1
ATOM 940 O O . LYS A 1 133 ? -36.410 -45.886 -19.923 1.00 51.00 133 LYS A O 1
ATOM 945 N N . ASP A 1 134 ? -35.675 -48.011 -20.243 1.00 52.88 134 ASP A N 1
ATOM 946 C CA . ASP A 1 134 ? -34.838 -48.020 -21.447 1.00 52.88 134 ASP A CA 1
ATOM 947 C C . ASP A 1 134 ? -34.780 -46.685 -22.211 1.00 52.88 134 ASP A C 1
ATOM 949 O O . ASP A 1 134 ? -35.564 -46.431 -23.129 1.00 52.88 134 ASP A O 1
ATOM 953 N N . TYR A 1 135 ? -33.816 -45.848 -21.835 1.00 53.28 135 TYR A N 1
ATOM 954 C CA . TYR A 1 135 ? -33.237 -44.829 -22.704 1.00 53.28 135 TYR A CA 1
ATOM 955 C C . TYR A 1 135 ? -31.749 -45.147 -22.829 1.00 53.28 135 TYR A C 1
ATOM 957 O O . TYR A 1 135 ? -30.932 -44.741 -22.006 1.00 53.28 135 TYR A O 1
ATOM 965 N N . GLU A 1 136 ? -31.438 -45.963 -23.831 1.00 59.25 136 GLU A N 1
ATOM 966 C CA . GLU A 1 136 ? -30.076 -46.194 -24.294 1.00 59.25 136 GLU A CA 1
ATOM 967 C C . GLU A 1 136 ? -29.563 -44.946 -25.023 1.00 59.25 136 GLU A C 1
ATOM 969 O O . GLU A 1 136 ? -30.289 -44.348 -25.819 1.00 59.25 136 GLU A O 1
ATOM 974 N N . ASP A 1 137 ? -28.301 -44.624 -24.730 1.00 55.81 137 ASP A N 1
ATOM 975 C CA . ASP A 1 137 ? -27.363 -43.815 -25.506 1.00 55.81 137 ASP A CA 1
ATOM 976 C C . ASP A 1 137 ? -27.797 -42.401 -25.899 1.00 55.81 137 ASP A C 1
ATOM 978 O O . ASP A 1 137 ? -28.495 -42.238 -26.886 1.00 55.81 137 ASP A O 1
ATOM 982 N N . GLU A 1 138 ? -27.251 -41.385 -25.212 1.00 51.94 138 GLU A N 1
ATOM 983 C CA . GLU A 1 138 ? -26.319 -40.410 -25.816 1.00 51.94 138 GLU A CA 1
ATOM 984 C C . GLU A 1 138 ? -25.425 -39.799 -24.708 1.00 51.94 138 GLU A C 1
ATOM 986 O O . GLU A 1 138 ? -25.910 -39.162 -23.778 1.00 51.94 138 GLU A O 1
ATOM 991 N N . GLU A 1 139 ? -24.112 -40.052 -24.802 1.00 54.25 139 GLU A N 1
ATOM 992 C CA . GLU A 1 139 ? -22.992 -39.395 -24.100 1.00 54.25 139 GLU A CA 1
ATOM 993 C C . GLU A 1 139 ? -23.277 -38.809 -22.705 1.00 54.25 139 GLU A C 1
ATOM 995 O O . GLU A 1 139 ? -23.368 -37.597 -22.495 1.00 54.25 139 GLU A O 1
ATOM 1000 N N . GLU A 1 140 ? -23.295 -39.697 -21.711 1.00 49.44 140 GLU A N 1
ATOM 1001 C CA . GLU A 1 140 ? -23.189 -39.350 -20.300 1.00 49.44 140 GLU A CA 1
ATOM 1002 C C . GLU A 1 140 ? -21.868 -38.600 -20.065 1.00 49.44 140 GLU A C 1
ATOM 1004 O O . GLU A 1 140 ? -20.789 -39.181 -19.900 1.00 49.44 140 GLU A O 1
ATOM 1009 N N . SER A 1 141 ? -21.947 -37.269 -20.083 1.00 58.25 141 SER A N 1
ATOM 1010 C CA . SER A 1 141 ? -20.914 -36.374 -19.586 1.00 58.25 141 SER A CA 1
ATOM 1011 C C . SER A 1 141 ? -20.706 -36.710 -18.116 1.00 58.25 141 SER A C 1
ATOM 1013 O O . SER A 1 141 ? -21.400 -36.168 -17.254 1.00 58.25 141 SER A O 1
ATOM 1015 N N . ARG A 1 142 ? -19.807 -37.670 -17.864 1.00 55.75 142 ARG A N 1
ATOM 1016 C CA . ARG A 1 142 ? -19.430 -38.202 -16.555 1.00 55.75 142 ARG A CA 1
ATOM 1017 C C . ARG A 1 142 ? -19.447 -37.052 -15.560 1.00 55.75 142 ARG A C 1
ATOM 1019 O O . ARG A 1 142 ? -18.590 -36.165 -15.624 1.00 55.75 142 ARG A O 1
ATOM 1026 N N . ALA A 1 143 ? -20.466 -37.029 -14.701 1.00 56.72 143 ALA A N 1
ATOM 1027 C CA . ALA A 1 143 ? -20.485 -36.096 -13.596 1.00 56.72 143 ALA A CA 1
ATOM 1028 C C . ALA A 1 143 ? -19.130 -36.259 -12.888 1.00 56.72 143 ALA A C 1
ATOM 1030 O O . ALA A 1 143 ? -18.691 -37.399 -12.694 1.00 56.72 143 ALA A O 1
ATOM 1031 N N . PRO A 1 144 ? -18.407 -35.158 -12.618 1.00 60.19 144 PRO A N 1
ATOM 1032 C CA . PRO A 1 144 ? -17.113 -35.242 -11.960 1.00 60.19 144 PRO A CA 1
ATOM 1033 C C . PRO A 1 144 ? -17.302 -36.082 -10.697 1.00 60.19 144 PRO A C 1
ATOM 1035 O O . PRO A 1 144 ? -18.259 -35.850 -9.956 1.00 60.19 144 PRO A O 1
ATOM 1038 N N . GLY A 1 145 ? -16.466 -37.111 -10.531 1.00 67.38 145 GLY A N 1
ATOM 1039 C CA . GLY A 1 145 ? -16.619 -38.074 -9.446 1.00 67.38 145 GLY A CA 1
ATOM 1040 C C . GLY A 1 145 ? -16.678 -37.373 -8.083 1.00 67.38 145 GLY A C 1
ATOM 1041 O O . GLY A 1 145 ? -16.222 -36.235 -7.963 1.00 67.38 145 GLY A O 1
ATOM 1042 N N . PRO A 1 146 ? -17.218 -38.028 -7.042 1.00 74.62 146 PRO A N 1
ATOM 1043 C CA . PRO A 1 146 ? -17.386 -37.435 -5.708 1.00 74.62 146 PRO A CA 1
ATOM 1044 C C . PRO A 1 146 ? -16.080 -36.897 -5.086 1.00 74.62 146 PRO A C 1
ATOM 1046 O O . PRO A 1 146 ? -16.135 -36.078 -4.171 1.00 74.62 146 PRO A O 1
ATOM 1049 N N . ASP A 1 147 ? -14.923 -37.289 -5.627 1.00 74.00 147 ASP A N 1
ATOM 1050 C CA . ASP A 1 147 ? -13.588 -36.871 -5.187 1.00 74.00 147 ASP A CA 1
ATOM 1051 C C . ASP A 1 147 ? -13.014 -35.663 -5.951 1.00 74.00 147 ASP A C 1
ATOM 1053 O O . ASP A 1 147 ? -11.920 -35.179 -5.636 1.00 74.00 147 ASP A O 1
ATOM 1057 N N . ALA A 1 148 ? -13.738 -35.149 -6.946 1.00 80.00 148 ALA A N 1
ATOM 1058 C CA . ALA A 1 148 ? -13.359 -33.936 -7.650 1.00 80.00 148 ALA A CA 1
ATOM 1059 C C . ALA A 1 148 ? -13.637 -32.718 -6.768 1.00 80.00 148 ALA A C 1
ATOM 1061 O O . ALA A 1 148 ? -14.720 -32.541 -6.201 1.00 80.00 148 ALA A O 1
ATOM 1062 N N . CYS A 1 149 ? -12.685 -31.793 -6.700 1.00 80.00 149 CYS A N 1
ATOM 1063 C CA . CYS A 1 149 ? -12.917 -30.530 -6.028 1.00 80.00 149 CYS A CA 1
ATOM 1064 C C . CYS A 1 149 ? -14.101 -29.779 -6.656 1.00 80.00 149 CYS A C 1
ATOM 1066 O O . CYS A 1 149 ? -14.026 -29.338 -7.802 1.00 80.00 149 CYS A O 1
ATOM 1068 N N . TRP A 1 150 ? -15.158 -29.513 -5.884 1.00 80.06 150 TRP A N 1
ATOM 1069 C CA . TRP A 1 150 ? -16.345 -28.821 -6.404 1.00 80.06 150 TRP A CA 1
ATOM 1070 C C . TRP A 1 150 ? -16.075 -27.395 -6.918 1.00 80.06 150 TRP A C 1
ATOM 1072 O O . TRP A 1 150 ? -16.840 -26.884 -7.733 1.00 80.06 150 TRP A O 1
ATOM 1082 N N . LYS A 1 151 ? -14.981 -26.748 -6.484 1.00 71.31 151 LYS A N 1
ATOM 1083 C CA . LYS A 1 151 ? -14.618 -25.386 -6.918 1.00 71.31 151 LYS A CA 1
ATOM 1084 C C . LYS A 1 151 ? -13.908 -25.344 -8.268 1.00 71.31 151 LYS A C 1
ATOM 1086 O O . LYS A 1 151 ? -14.229 -24.491 -9.085 1.00 71.31 151 LYS A O 1
ATOM 1091 N N . CYS A 1 152 ? -12.925 -26.216 -8.486 1.00 81.44 152 CYS A N 1
ATOM 1092 C CA . CYS A 1 152 ? -12.095 -26.201 -9.696 1.00 81.44 152 CYS A CA 1
ATOM 1093 C C . CYS A 1 152 ? -12.293 -27.409 -10.613 1.00 81.44 152 CYS A C 1
ATOM 1095 O O . CYS A 1 152 ? -11.700 -27.450 -11.687 1.00 81.44 152 CYS A O 1
ATOM 1097 N N . ARG A 1 153 ? -13.140 -28.361 -10.208 1.00 78.75 153 ARG A N 1
ATOM 1098 C CA . ARG A 1 153 ? -13.457 -29.605 -10.923 1.00 78.75 153 ARG A CA 1
ATOM 1099 C C . ARG A 1 153 ? -12.225 -30.440 -11.288 1.00 78.75 153 ARG A C 1
ATOM 1101 O O . ARG A 1 153 ? -12.243 -31.164 -12.274 1.00 78.75 153 ARG A O 1
ATOM 1108 N N . GLN A 1 154 ? -11.155 -30.305 -10.507 1.00 79.12 154 GLN A N 1
ATOM 1109 C CA . GLN A 1 154 ? -9.934 -31.094 -10.628 1.00 79.12 154 GLN A CA 1
ATOM 1110 C C . GLN A 1 154 ? -9.882 -32.121 -9.497 1.00 79.12 154 GLN A C 1
ATOM 1112 O O . GLN A 1 154 ? -10.225 -31.802 -8.356 1.00 79.12 154 GLN A O 1
ATOM 1117 N N . ASP A 1 155 ? -9.432 -33.326 -9.824 1.00 83.50 155 ASP A N 1
ATOM 1118 C CA . ASP A 1 155 ? -9.239 -34.410 -8.864 1.00 83.50 155 ASP A CA 1
ATOM 1119 C C . ASP A 1 155 ? -7.938 -34.225 -8.062 1.00 83.50 155 ASP A C 1
ATOM 1121 O O . ASP A 1 155 ? -7.075 -33.402 -8.388 1.00 83.50 155 ASP A O 1
ATOM 1125 N N . GLY A 1 156 ? -7.781 -35.005 -6.991 1.00 83.50 156 GLY A N 1
ATOM 1126 C CA . GLY A 1 156 ? -6.550 -35.046 -6.191 1.00 83.50 156 GLY A CA 1
ATOM 1127 C C . GLY A 1 156 ? -6.484 -34.038 -5.041 1.00 83.50 156 GLY A C 1
ATOM 1128 O O . GLY A 1 156 ? -5.448 -33.932 -4.387 1.00 83.50 156 GLY A O 1
ATOM 1129 N N . HIS A 1 157 ? -7.568 -33.306 -4.769 1.00 81.06 157 HIS A N 1
ATOM 1130 C CA . HIS A 1 157 ? -7.701 -32.469 -3.577 1.00 81.06 157 HIS A CA 1
ATOM 1131 C C . HIS A 1 157 ? -9.173 -32.154 -3.268 1.00 81.06 157 HIS A C 1
ATOM 1133 O O . HIS A 1 157 ? -10.005 -32.023 -4.160 1.00 81.06 157 HIS A O 1
ATOM 1139 N N . VAL A 1 158 ? -9.486 -31.932 -1.992 1.00 80.81 158 VAL A N 1
ATOM 1140 C CA . VAL A 1 158 ? -10.800 -31.418 -1.573 1.00 80.81 158 VAL A CA 1
ATOM 1141 C C . VAL A 1 158 ? -10.874 -29.903 -1.765 1.00 80.81 158 VAL A C 1
ATOM 1143 O O . VAL A 1 158 ? -9.857 -29.213 -1.750 1.00 80.81 158 VAL A O 1
ATOM 1146 N N . ALA A 1 159 ? -12.075 -29.333 -1.880 1.00 71.25 159 ALA A N 1
ATOM 1147 C CA . ALA A 1 159 ? -12.265 -27.901 -2.157 1.00 71.25 159 ALA A CA 1
ATOM 1148 C C . ALA A 1 159 ? -11.644 -26.926 -1.144 1.00 71.25 159 ALA A C 1
ATOM 1150 O O . ALA A 1 159 ? -11.435 -25.753 -1.462 1.00 71.25 159 ALA A O 1
ATOM 1151 N N . ARG A 1 160 ? -11.324 -27.406 0.061 1.00 64.44 160 ARG A N 1
ATOM 1152 C CA . ARG A 1 160 ? -10.555 -26.661 1.066 1.00 64.44 160 ARG A CA 1
ATOM 1153 C C . ARG A 1 160 ? -9.079 -26.482 0.678 1.00 64.44 160 ARG A C 1
ATOM 1155 O O . ARG A 1 160 ? -8.451 -25.534 1.131 1.00 64.44 160 ARG A O 1
ATOM 1162 N N . TRP A 1 161 ? -8.547 -27.365 -0.161 1.00 70.56 161 TRP A N 1
ATOM 1163 C CA . TRP A 1 161 ? -7.163 -27.393 -0.640 1.00 70.56 161 TRP A CA 1
ATOM 1164 C C . TRP A 1 161 ? -7.063 -27.212 -2.154 1.00 70.56 161 TRP A C 1
ATOM 1166 O O . TRP A 1 161 ? -6.066 -27.601 -2.754 1.00 70.56 161 TRP A O 1
ATOM 1176 N N . CYS A 1 162 ? -8.078 -26.617 -2.789 1.00 70.88 162 CYS A N 1
ATOM 1177 C CA . CYS A 1 162 ? -8.014 -26.370 -4.222 1.00 70.88 162 CYS A CA 1
ATOM 1178 C C . CYS A 1 162 ? -6.878 -25.398 -4.547 1.00 70.88 162 CYS A C 1
ATOM 1180 O O . CYS A 1 162 ? -6.918 -24.248 -4.102 1.00 70.88 162 CYS A O 1
ATOM 1182 N N . PRO A 1 163 ? -5.877 -25.792 -5.348 1.00 65.56 163 PRO A N 1
ATOM 1183 C CA . PRO A 1 163 ? -4.831 -24.875 -5.778 1.00 65.56 163 PRO A CA 1
ATOM 1184 C C . PRO A 1 163 ? -5.420 -23.733 -6.617 1.00 65.56 163 PRO A C 1
ATOM 1186 O O . PRO A 1 163 ? -4.920 -22.615 -6.562 1.00 65.56 163 PRO A O 1
ATOM 1189 N N . ALA A 1 164 ? -6.571 -23.933 -7.273 1.00 61.41 164 ALA A N 1
ATOM 1190 C CA . ALA A 1 164 ? -7.297 -22.825 -7.894 1.00 61.41 164 ALA A CA 1
ATOM 1191 C C . ALA A 1 164 ? -7.958 -21.872 -6.876 1.00 61.41 164 ALA A C 1
ATOM 1193 O O . ALA A 1 164 ? -8.262 -20.741 -7.233 1.00 61.41 164 ALA A O 1
ATOM 1194 N N . THR A 1 165 ? -8.162 -22.269 -5.608 1.00 53.41 165 THR A N 1
ATOM 1195 C CA . THR A 1 165 ? -8.551 -21.329 -4.535 1.00 53.41 165 THR A CA 1
ATOM 1196 C C . THR A 1 165 ? -7.389 -20.498 -4.010 1.00 53.41 165 THR A C 1
ATOM 1198 O O . THR A 1 165 ? -7.632 -19.384 -3.556 1.00 53.41 165 THR A O 1
ATOM 1201 N N . GLN A 1 166 ? -6.138 -20.955 -4.151 1.00 54.28 166 GLN A N 1
ATOM 1202 C CA . GLN A 1 166 ? -4.967 -20.101 -3.907 1.00 54.28 166 GLN A CA 1
ATOM 1203 C C . GLN A 1 166 ? -4.874 -18.940 -4.908 1.00 54.28 166 GLN A C 1
ATOM 1205 O O . GLN A 1 166 ? -4.275 -17.922 -4.583 1.00 54.28 166 GLN A O 1
ATOM 1210 N N . CYS A 1 167 ? -5.530 -19.026 -6.070 1.00 54.09 167 CYS A N 1
ATOM 1211 C CA . CYS A 1 167 ? -5.612 -17.915 -7.022 1.00 54.09 167 CYS A CA 1
ATOM 1212 C C . CYS A 1 167 ? -6.480 -16.736 -6.539 1.00 54.09 167 CYS A C 1
ATOM 1214 O O . CYS A 1 167 ? -6.450 -15.680 -7.163 1.00 54.09 167 CYS A O 1
ATOM 1216 N N . TRP A 1 168 ? -7.231 -16.894 -5.441 1.00 72.75 168 TRP A N 1
ATOM 1217 C CA . TRP A 1 168 ? -8.124 -15.862 -4.887 1.00 72.75 168 TRP A CA 1
ATOM 1218 C C . TRP A 1 168 ? -7.670 -15.346 -3.523 1.00 72.75 168 TRP A C 1
ATOM 1220 O O . TRP A 1 168 ? -8.349 -14.512 -2.923 1.00 72.75 168 TRP A O 1
ATOM 1230 N N . VAL A 1 169 ? -6.552 -15.865 -3.015 1.00 88.88 169 VAL A N 1
ATOM 1231 C CA . VAL A 1 169 ? -5.986 -15.453 -1.739 1.00 88.88 169 VAL A CA 1
ATOM 1232 C C . VAL A 1 169 ? -5.015 -14.311 -1.989 1.00 88.88 169 VAL A C 1
ATOM 1234 O O . VAL A 1 169 ? -4.012 -14.488 -2.673 1.00 88.88 169 VAL A O 1
ATOM 1237 N N . ILE A 1 170 ? -5.309 -13.148 -1.422 1.00 94.69 170 ILE A N 1
ATOM 1238 C CA . ILE A 1 170 ? -4.492 -11.945 -1.594 1.00 94.69 170 ILE A CA 1
ATOM 1239 C C . ILE A 1 170 ? -3.796 -11.597 -0.288 1.00 94.69 170 ILE A C 1
ATOM 1241 O O . ILE A 1 170 ? -4.312 -11.859 0.800 1.00 94.69 170 ILE A O 1
ATOM 1245 N N . CYS A 1 171 ? -2.621 -10.992 -0.381 1.00 95.50 171 CYS A N 1
ATOM 1246 C CA . CYS A 1 171 ? -1.855 -10.572 0.775 1.00 95.50 171 CYS A CA 1
ATOM 1247 C C . CYS A 1 171 ? -2.607 -9.463 1.532 1.00 95.50 171 CYS A C 1
ATOM 1249 O O . CYS A 1 171 ? -2.839 -8.396 0.953 1.00 95.50 171 CYS A O 1
ATOM 1251 N N . PRO A 1 172 ? -2.976 -9.683 2.810 1.00 96.00 172 PRO A N 1
ATOM 1252 C CA . PRO A 1 172 ? -3.659 -8.673 3.619 1.00 96.00 172 PRO A CA 1
ATOM 1253 C C . PRO A 1 172 ? -2.702 -7.617 4.186 1.00 96.00 172 PRO A C 1
ATOM 1255 O O . PRO A 1 172 ? -3.152 -6.571 4.649 1.00 96.00 172 PRO A O 1
ATOM 1258 N N . ASP A 1 173 ? -1.395 -7.893 4.190 1.00 95.75 173 ASP A N 1
ATOM 1259 C CA . ASP A 1 173 ? -0.398 -7.053 4.846 1.00 95.75 173 ASP A CA 1
ATOM 1260 C C . ASP A 1 173 ? -0.183 -5.759 4.062 1.00 95.75 173 ASP A C 1
ATOM 1262 O O . ASP A 1 173 ? 0.412 -5.762 2.983 1.00 95.75 173 ASP A O 1
ATOM 1266 N N . TRP A 1 174 ? -0.643 -4.652 4.638 1.00 97.00 174 TRP A N 1
ATOM 1267 C CA . TRP A 1 174 ? -0.357 -3.292 4.195 1.00 97.00 174 TRP A CA 1
ATOM 1268 C C . TRP A 1 174 ? 0.501 -2.599 5.251 1.00 97.00 174 TRP A C 1
ATOM 1270 O O . TRP A 1 174 ? 0.029 -2.274 6.340 1.00 97.00 174 TRP A O 1
ATOM 1280 N N . ILE A 1 175 ? 1.777 -2.413 4.926 1.00 95.38 175 ILE A N 1
ATOM 1281 C CA . ILE A 1 175 ? 2.799 -1.899 5.841 1.00 95.38 175 ILE A CA 1
ATOM 1282 C C . ILE A 1 175 ? 3.081 -0.437 5.523 1.00 95.38 175 ILE A C 1
ATOM 1284 O O . ILE A 1 175 ? 3.381 -0.107 4.376 1.00 95.38 175 ILE A O 1
ATOM 1288 N N . TRP A 1 176 ? 3.023 0.441 6.522 1.00 94.81 176 TRP A N 1
ATOM 1289 C CA . TRP A 1 176 ? 3.468 1.821 6.339 1.00 94.81 176 TRP A CA 1
ATOM 1290 C C . TRP A 1 176 ? 4.985 1.928 6.510 1.00 94.81 176 TRP A C 1
ATOM 1292 O O . TRP A 1 176 ? 5.535 1.573 7.550 1.00 94.81 176 TRP A O 1
ATOM 1302 N N . SER A 1 177 ? 5.670 2.414 5.473 1.00 93.81 177 SER A N 1
ATOM 1303 C CA . SER A 1 177 ? 7.126 2.554 5.447 1.00 93.81 177 SER A CA 1
ATOM 1304 C C . SER A 1 177 ? 7.515 3.964 5.020 1.00 93.81 177 SER A C 1
ATOM 1306 O O . SER A 1 177 ? 7.439 4.327 3.846 1.00 93.81 177 SER A O 1
ATOM 1308 N N . THR A 1 178 ? 7.988 4.758 5.982 1.00 91.75 178 THR A N 1
ATOM 1309 C CA . THR A 1 178 ? 8.453 6.137 5.757 1.00 91.75 178 THR A CA 1
ATOM 1310 C C . THR A 1 178 ? 9.690 6.215 4.861 1.00 91.75 178 THR A C 1
ATOM 1312 O O . THR A 1 178 ? 9.911 7.233 4.216 1.00 91.75 178 THR A O 1
ATOM 1315 N N . GLY A 1 179 ? 10.477 5.136 4.778 1.00 92.38 179 GLY A N 1
ATOM 1316 C CA . GLY A 1 179 ? 11.642 5.027 3.894 1.00 92.38 179 GLY A CA 1
ATOM 1317 C C . GLY A 1 179 ? 11.313 4.616 2.454 1.00 92.38 179 GLY A C 1
ATOM 1318 O O . GLY A 1 179 ? 12.234 4.420 1.659 1.00 92.38 179 GLY A O 1
ATOM 1319 N N . SER A 1 180 ? 10.029 4.436 2.123 1.00 95.56 180 SER A N 1
ATOM 1320 C CA . SER A 1 180 ? 9.586 4.110 0.766 1.00 95.56 180 SER A CA 1
ATOM 1321 C C . SER A 1 180 ? 9.095 5.362 0.047 1.00 95.56 180 SER A C 1
ATOM 1323 O O . SER A 1 180 ? 8.295 6.107 0.598 1.00 95.56 180 SER A O 1
ATOM 1325 N N . ASN A 1 181 ? 9.512 5.597 -1.195 1.00 95.69 181 ASN A N 1
ATOM 1326 C CA . ASN A 1 181 ? 9.101 6.787 -1.961 1.00 95.69 181 ASN A CA 1
ATOM 1327 C C . ASN A 1 181 ? 7.863 6.556 -2.849 1.00 95.69 181 ASN A C 1
ATOM 1329 O O . ASN A 1 181 ? 7.462 7.448 -3.594 1.00 95.69 181 ASN A O 1
ATOM 1333 N N . MET A 1 182 ? 7.269 5.362 -2.786 1.00 96.25 182 MET A N 1
ATOM 1334 C CA . MET A 1 182 ? 6.127 4.958 -3.599 1.00 96.25 182 MET A CA 1
ATOM 1335 C C . MET A 1 182 ? 5.228 3.978 -2.843 1.00 96.25 182 MET A C 1
ATOM 1337 O O . MET A 1 182 ? 5.681 3.285 -1.932 1.00 96.25 182 MET A O 1
ATOM 1341 N N . ASN A 1 183 ? 3.962 3.904 -3.251 1.00 97.62 183 ASN A N 1
ATOM 1342 C CA . ASN A 1 183 ? 3.024 2.877 -2.803 1.00 97.62 183 ASN A CA 1
ATOM 1343 C C . ASN A 1 183 ? 3.129 1.639 -3.699 1.00 97.62 183 ASN A C 1
ATOM 1345 O O . ASN A 1 183 ? 3.211 1.771 -4.921 1.00 97.62 183 ASN A O 1
ATOM 1349 N N . ILE A 1 184 ? 3.071 0.443 -3.114 1.00 98.00 184 ILE A N 1
ATOM 1350 C CA . ILE A 1 184 ? 3.109 -0.829 -3.846 1.00 98.00 184 ILE A CA 1
ATOM 1351 C C . ILE A 1 184 ? 2.013 -1.765 -3.369 1.00 98.00 184 ILE A C 1
ATOM 1353 O O . ILE A 1 184 ? 1.817 -1.950 -2.170 1.00 98.00 184 ILE A O 1
ATOM 1357 N N . ALA A 1 185 ? 1.371 -2.424 -4.325 1.00 98.25 185 ALA A N 1
ATOM 1358 C CA . ALA A 1 185 ? 0.526 -3.579 -4.092 1.00 98.25 185 ALA A CA 1
ATOM 1359 C C . ALA A 1 185 ? 1.168 -4.821 -4.716 1.00 98.25 185 ALA A C 1
ATOM 1361 O O . ALA A 1 185 ? 1.664 -4.794 -5.846 1.00 98.25 185 ALA A O 1
ATOM 1362 N N . LYS A 1 186 ? 1.137 -5.920 -3.969 1.00 97.31 186 LYS A N 1
ATOM 1363 C CA . LYS A 1 186 ? 1.565 -7.237 -4.428 1.00 97.31 186 LYS A CA 1
ATOM 1364 C C . LYS A 1 186 ? 0.551 -7.824 -5.402 1.00 97.31 186 LYS A C 1
ATOM 1366 O O . LYS A 1 186 ? 0.928 -8.280 -6.472 1.00 97.31 186 LYS A O 1
ATOM 1371 N N . ASP A 1 187 ? -0.726 -7.792 -5.033 1.00 96.50 187 ASP A N 1
ATOM 1372 C CA . ASP A 1 187 ? -1.775 -8.490 -5.771 1.00 96.50 187 ASP A CA 1
ATOM 1373 C C . ASP A 1 187 ? -2.615 -7.531 -6.616 1.00 96.50 187 ASP A C 1
ATOM 1375 O O . ASP A 1 187 ? -3.096 -6.500 -6.140 1.00 96.50 187 ASP A O 1
ATOM 1379 N N . ARG A 1 188 ? -2.869 -7.916 -7.871 1.00 95.44 188 ARG A N 1
ATOM 1380 C CA . ARG A 1 188 ? -3.688 -7.140 -8.817 1.00 95.44 188 ARG A CA 1
ATOM 1381 C C . ARG A 1 188 ? -5.104 -6.858 -8.304 1.00 95.44 188 ARG A C 1
ATOM 1383 O O . ARG A 1 188 ? -5.694 -5.845 -8.665 1.00 95.44 188 ARG A O 1
ATOM 1390 N N . ALA A 1 189 ? -5.657 -7.749 -7.488 1.00 95.00 189 ALA A N 1
ATOM 1391 C CA . ALA A 1 189 ? -7.023 -7.644 -6.981 1.00 95.00 189 ALA A CA 1
ATOM 1392 C C . ALA A 1 189 ? -7.277 -6.378 -6.145 1.00 95.00 189 ALA A C 1
ATOM 1394 O O . ALA A 1 189 ? -8.420 -5.947 -6.034 1.00 95.00 189 ALA A O 1
ATOM 1395 N N . TRP A 1 190 ? -6.227 -5.768 -5.583 1.00 96.69 190 TRP A N 1
ATOM 1396 C CA . TRP A 1 190 ? -6.323 -4.512 -4.835 1.00 96.69 190 TRP A CA 1
ATOM 1397 C C . TRP A 1 190 ? -6.687 -3.306 -5.705 1.00 96.69 190 TRP A C 1
ATOM 1399 O O . TRP A 1 190 ? -7.181 -2.301 -5.197 1.00 96.69 190 TRP A O 1
ATOM 1409 N N . PHE A 1 191 ? -6.443 -3.377 -7.011 1.00 97.12 191 PHE A N 1
ATOM 1410 C CA . PHE A 1 191 ? -6.609 -2.237 -7.899 1.00 97.12 191 PHE A CA 1
ATOM 1411 C C . PHE A 1 191 ? -8.060 -2.067 -8.341 1.00 97.12 191 PHE A C 1
ATOM 1413 O O . PHE A 1 191 ? -8.645 -2.945 -8.972 1.00 97.12 191 PHE A O 1
ATOM 1420 N N . ARG A 1 192 ? -8.603 -0.873 -8.096 1.00 96.06 192 ARG A N 1
ATOM 1421 C CA . ARG A 1 192 ? -9.877 -0.414 -8.661 1.00 96.06 192 ARG A CA 1
ATOM 1422 C C . ARG A 1 192 ? -9.708 0.049 -10.107 1.00 96.06 192 ARG A C 1
ATOM 1424 O O . ARG A 1 192 ? -10.519 -0.278 -10.968 1.00 96.06 192 ARG A O 1
ATOM 1431 N N . HIS A 1 193 ? -8.636 0.791 -10.369 1.00 97.06 193 HIS A N 1
ATOM 1432 C CA . HIS A 1 193 ? -8.211 1.186 -11.710 1.00 97.06 193 HIS A CA 1
ATOM 1433 C C . HIS A 1 193 ? -6.809 0.639 -11.937 1.00 97.06 193 HIS A C 1
ATOM 1435 O O . HIS A 1 193 ? -5.947 0.827 -11.083 1.00 97.06 193 HIS A O 1
ATOM 1441 N N . TYR A 1 194 ? -6.587 -0.051 -13.057 1.00 96.62 194 TYR A N 1
ATOM 1442 C CA . TYR A 1 194 ? -5.321 -0.716 -13.345 1.00 96.62 194 TYR A CA 1
ATOM 1443 C C . TYR A 1 194 ? -4.881 -0.476 -14.784 1.00 96.62 194 TYR A C 1
ATOM 1445 O O . TYR A 1 194 ? -5.607 -0.801 -15.726 1.00 96.62 194 TYR A O 1
ATOM 1453 N N . THR A 1 195 ? -3.644 -0.020 -14.936 1.00 96.38 195 THR A N 1
ATOM 1454 C CA . THR A 1 195 ? -2.964 0.143 -16.217 1.00 96.38 195 THR A CA 1
ATOM 1455 C C . THR A 1 195 ? -1.769 -0.812 -16.261 1.00 96.38 195 THR A C 1
ATOM 1457 O O . THR A 1 195 ? -0.835 -0.651 -15.472 1.00 96.38 195 THR A O 1
ATOM 1460 N N . PRO A 1 196 ? -1.767 -1.833 -17.142 1.00 96.31 196 PRO A N 1
ATOM 1461 C CA . PRO A 1 196 ? -0.590 -2.674 -17.336 1.00 96.31 196 PRO A CA 1
ATOM 1462 C C . PRO A 1 196 ? 0.545 -1.859 -17.953 1.00 96.31 196 PRO A C 1
ATOM 1464 O O . PRO A 1 196 ? 0.316 -1.059 -18.863 1.00 96.31 196 PRO A O 1
ATOM 1467 N N . LEU A 1 197 ? 1.771 -2.103 -17.495 1.00 94.75 197 LEU A N 1
ATOM 1468 C CA . LEU A 1 197 ? 2.951 -1.560 -18.155 1.00 94.75 197 LEU A CA 1
ATOM 1469 C C . LEU A 1 197 ? 3.305 -2.418 -19.366 1.00 94.75 197 LEU A C 1
ATOM 1471 O O . LEU A 1 197 ? 3.231 -3.645 -19.319 1.00 94.75 197 LEU A O 1
ATOM 1475 N N . ARG A 1 198 ? 3.653 -1.749 -20.467 1.00 87.75 198 ARG A N 1
ATOM 1476 C CA . ARG A 1 198 ? 4.141 -2.403 -21.690 1.00 87.75 198 ARG A CA 1
ATOM 1477 C C . ARG A 1 198 ? 5.652 -2.584 -21.675 1.00 87.75 198 ARG A C 1
ATOM 1479 O O . ARG A 1 198 ? 6.155 -3.522 -22.278 1.00 87.75 198 ARG A O 1
ATOM 1486 N N . GLU A 1 199 ? 6.344 -1.663 -21.020 1.00 90.00 199 GLU A N 1
ATOM 1487 C CA . GLU A 1 199 ? 7.794 -1.659 -20.894 1.00 90.00 199 GLU A CA 1
ATOM 1488 C C . GLU A 1 199 ? 8.211 -2.270 -19.561 1.00 90.00 199 GLU A C 1
ATOM 1490 O O . GLU A 1 199 ? 7.480 -2.206 -18.568 1.00 90.00 199 GLU A O 1
ATOM 1495 N N . GLU A 1 200 ? 9.403 -2.857 -19.547 1.00 92.44 200 GLU A N 1
ATOM 1496 C CA . GLU A 1 200 ? 9.997 -3.379 -18.327 1.00 92.44 200 GLU A CA 1
ATOM 1497 C C . GLU A 1 200 ? 10.368 -2.223 -17.400 1.00 92.44 200 GLU A C 1
ATOM 1499 O O . GLU A 1 200 ? 11.157 -1.344 -17.756 1.00 92.44 200 GLU A O 1
ATOM 1504 N N . SER A 1 201 ? 9.805 -2.253 -16.196 1.00 96.31 201 SER A N 1
ATOM 1505 C CA . SER A 1 201 ? 10.130 -1.325 -15.124 1.00 96.31 201 SER A CA 1
ATOM 1506 C C . SER A 1 201 ? 10.375 -2.085 -13.827 1.00 96.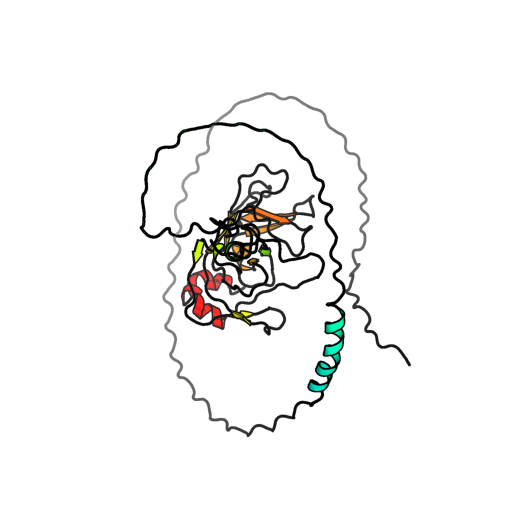31 201 SER A C 1
ATOM 1508 O O . SER A 1 201 ? 10.044 -3.268 -13.698 1.00 96.31 201 SER A O 1
ATOM 1510 N N . PHE A 1 202 ? 11.010 -1.432 -12.863 1.00 97.06 202 PHE A N 1
ATOM 1511 C CA . PHE A 1 202 ? 11.421 -2.073 -11.626 1.00 97.06 202 PHE A CA 1
ATOM 1512 C C . PHE A 1 202 ? 11.452 -1.088 -10.465 1.00 97.06 202 PHE A C 1
ATOM 1514 O O . PHE A 1 202 ? 11.623 0.116 -10.636 1.00 97.06 202 PHE A O 1
ATOM 1521 N N . VAL A 1 203 ? 11.338 -1.639 -9.265 1.00 96.88 203 VAL A N 1
ATOM 1522 C CA . VAL A 1 203 ? 11.638 -0.949 -8.012 1.00 96.88 203 VAL A CA 1
ATOM 1523 C C . VAL A 1 203 ? 12.855 -1.587 -7.359 1.00 96.88 203 VAL A C 1
ATOM 1525 O O . VAL A 1 203 ? 13.168 -2.751 -7.627 1.00 96.88 203 VAL A O 1
ATOM 1528 N N . THR A 1 204 ? 13.529 -0.841 -6.493 1.00 96.12 204 THR A N 1
ATOM 1529 C CA . THR A 1 204 ? 14.668 -1.325 -5.717 1.00 96.12 204 THR A CA 1
ATOM 1530 C C . THR A 1 204 ? 14.424 -1.240 -4.219 1.00 96.12 204 THR A C 1
ATOM 1532 O O . THR A 1 204 ? 13.538 -0.519 -3.760 1.00 96.12 204 THR A O 1
ATOM 1535 N N . ASP A 1 205 ? 15.220 -1.960 -3.430 1.00 90.69 205 ASP A N 1
ATOM 1536 C CA . ASP A 1 205 ? 15.342 -1.640 -2.007 1.00 90.69 205 ASP A CA 1
ATOM 1537 C C . ASP A 1 205 ? 16.103 -0.312 -1.806 1.00 90.69 205 ASP A C 1
ATOM 1539 O O . ASP A 1 205 ? 16.860 0.124 -2.677 1.00 90.69 205 ASP A O 1
ATOM 1543 N N . THR A 1 206 ? 15.875 0.352 -0.669 1.00 82.44 206 THR A N 1
ATOM 1544 C CA . THR A 1 206 ? 16.513 1.640 -0.342 1.00 82.44 206 THR A CA 1
ATOM 1545 C C . THR A 1 206 ? 17.927 1.471 0.225 1.00 82.44 206 THR A C 1
ATOM 1547 O O . THR A 1 206 ? 18.709 2.414 0.192 1.00 82.44 206 THR A O 1
ATOM 1550 N N . LEU A 1 207 ? 18.269 0.298 0.770 1.00 81.69 207 LEU A N 1
ATOM 1551 C CA . LEU A 1 207 ? 19.535 0.107 1.488 1.00 81.69 207 LEU A CA 1
ATOM 1552 C C . LEU A 1 207 ? 20.717 -0.127 0.545 1.00 81.69 207 LEU A C 1
ATOM 1554 O O . LEU A 1 207 ? 21.782 0.441 0.764 1.00 81.69 207 LEU A O 1
ATOM 1558 N N . ASN A 1 208 ? 20.537 -0.946 -0.489 1.00 76.69 208 ASN A N 1
ATOM 1559 C CA . ASN A 1 208 ? 21.620 -1.402 -1.357 1.00 76.69 208 ASN A CA 1
ATOM 1560 C C . ASN A 1 208 ? 21.295 -1.278 -2.850 1.00 76.69 208 ASN A C 1
ATOM 1562 O O . ASN A 1 208 ? 22.188 -1.471 -3.674 1.00 76.69 208 ASN A O 1
ATOM 1566 N N . GLY A 1 209 ? 20.032 -1.032 -3.220 1.00 82.19 209 GLY A N 1
ATOM 1567 C CA . GLY A 1 209 ? 19.587 -1.003 -4.614 1.00 82.19 209 GLY A CA 1
ATOM 1568 C C . GLY A 1 209 ? 19.787 -2.333 -5.354 1.00 82.19 209 GLY A C 1
ATOM 1569 O O . GLY A 1 209 ? 19.625 -2.400 -6.571 1.00 82.19 209 GLY A O 1
ATOM 1570 N N . SER A 1 210 ? 20.184 -3.391 -4.640 1.00 84.00 210 SER A N 1
ATOM 1571 C CA . SER A 1 210 ? 20.672 -4.639 -5.226 1.00 84.00 210 SER A CA 1
ATOM 1572 C C . SER A 1 210 ? 19.532 -5.579 -5.593 1.00 84.00 210 SER A C 1
ATOM 1574 O O . SER A 1 210 ? 19.645 -6.347 -6.550 1.00 84.00 210 SER A O 1
ATOM 1576 N N . CYS A 1 211 ? 18.412 -5.499 -4.875 1.00 90.31 211 CYS A N 1
ATOM 1577 C CA . CYS A 1 211 ? 17.197 -6.209 -5.231 1.00 90.31 211 CYS A CA 1
ATOM 1578 C C . CYS A 1 211 ? 16.382 -5.379 -6.227 1.00 90.31 211 CYS A C 1
ATOM 1580 O O . CYS A 1 211 ? 15.903 -4.307 -5.870 1.00 90.31 211 CYS A O 1
ATOM 1582 N N . ARG A 1 212 ? 16.202 -5.874 -7.458 1.00 95.50 212 ARG A N 1
ATOM 1583 C CA . ARG A 1 212 ? 15.285 -5.293 -8.453 1.00 95.50 212 ARG A CA 1
ATOM 1584 C C . ARG A 1 212 ? 14.025 -6.144 -8.521 1.00 95.50 212 ARG A C 1
ATOM 1586 O O . ARG A 1 212 ? 14.092 -7.314 -8.894 1.00 95.50 212 ARG A O 1
ATOM 1593 N N . LEU A 1 213 ? 12.883 -5.562 -8.169 1.00 96.19 213 LEU A N 1
ATOM 1594 C CA . LEU A 1 213 ? 11.586 -6.226 -8.270 1.00 96.19 213 LEU A CA 1
ATOM 1595 C C . LEU A 1 213 ? 10.828 -5.680 -9.488 1.00 96.19 213 LEU A C 1
ATOM 1597 O O . LEU A 1 213 ? 10.716 -4.460 -9.616 1.00 96.19 213 LEU A O 1
ATOM 1601 N N . PRO A 1 214 ? 10.309 -6.545 -10.376 1.00 97.12 214 PRO A N 1
ATOM 1602 C CA . PRO A 1 214 ? 9.634 -6.107 -11.590 1.00 97.12 214 PRO A CA 1
ATOM 1603 C C . PRO A 1 214 ? 8.296 -5.435 -11.272 1.00 97.12 214 PRO A C 1
ATOM 1605 O O . PRO A 1 214 ? 7.490 -5.958 -10.499 1.00 97.12 214 PRO A O 1
ATOM 1608 N N . VAL A 1 215 ? 8.049 -4.295 -11.913 1.00 97.50 215 VAL A N 1
ATOM 1609 C CA . VAL A 1 215 ? 6.764 -3.591 -11.894 1.00 97.50 215 VAL A CA 1
ATOM 1610 C C . VAL A 1 215 ? 6.022 -3.945 -13.174 1.00 97.50 215 VAL A C 1
ATOM 1612 O O . VAL A 1 215 ? 6.534 -3.725 -14.268 1.00 97.50 215 VAL A O 1
ATOM 1615 N N . ILE A 1 216 ? 4.808 -4.480 -13.050 1.00 97.44 216 ILE A N 1
ATOM 1616 C CA . ILE A 1 216 ? 4.027 -4.953 -14.212 1.00 97.44 216 ILE A CA 1
ATOM 1617 C C . ILE A 1 216 ? 2.774 -4.108 -14.494 1.00 97.44 216 ILE A C 1
ATOM 1619 O O . ILE A 1 216 ? 1.991 -4.391 -15.404 1.00 97.44 216 ILE A O 1
ATOM 1623 N N . GLY A 1 217 ? 2.544 -3.072 -13.696 1.00 96.94 217 GLY A N 1
ATOM 1624 C CA . GLY A 1 217 ? 1.396 -2.185 -13.820 1.00 96.94 217 GLY A CA 1
ATOM 1625 C C . GLY A 1 217 ? 1.348 -1.160 -12.707 1.00 96.94 217 GLY A C 1
ATOM 1626 O O . GLY A 1 217 ? 2.161 -1.187 -11.783 1.00 96.94 217 GLY A O 1
ATOM 1627 N N . PHE A 1 218 ? 0.370 -0.273 -12.789 1.00 97.81 218 PHE A N 1
ATOM 1628 C CA . PHE A 1 218 ? 0.087 0.698 -11.745 1.00 97.81 218 PHE A CA 1
ATOM 1629 C C . PHE A 1 218 ? -1.385 1.105 -11.764 1.00 97.81 218 PHE A C 1
ATOM 1631 O O . PHE A 1 218 ? -2.122 0.777 -12.697 1.00 97.81 218 PHE A O 1
ATOM 1638 N N . GLY A 1 219 ? -1.814 1.843 -10.746 1.00 97.00 219 GLY A N 1
ATOM 1639 C CA . GLY A 1 219 ? -3.134 2.451 -10.738 1.00 97.00 219 GLY A CA 1
ATOM 1640 C C . GLY A 1 219 ? -3.589 2.899 -9.359 1.00 97.00 219 GLY A C 1
ATOM 1641 O O . GLY A 1 219 ? -2.786 3.371 -8.555 1.00 97.00 219 GLY A O 1
ATOM 1642 N N . THR A 1 220 ? -4.886 2.764 -9.105 1.00 97.75 220 THR A N 1
ATOM 1643 C CA . THR A 1 220 ? -5.531 3.248 -7.881 1.00 97.75 220 THR A CA 1
ATOM 1644 C C . THR A 1 220 ? -6.059 2.073 -7.076 1.00 97.75 220 THR A C 1
ATOM 1646 O O . THR A 1 220 ? -6.739 1.199 -7.622 1.00 97.75 220 THR A O 1
ATOM 1649 N N . VAL A 1 221 ? -5.766 2.066 -5.780 1.00 97.81 221 VAL A N 1
ATOM 1650 C CA . VAL A 1 221 ? -6.180 1.032 -4.828 1.00 97.81 221 VAL A CA 1
ATOM 1651 C C . VAL A 1 221 ? -7.136 1.637 -3.809 1.00 97.81 221 VAL A C 1
ATOM 1653 O O . VAL A 1 221 ? -6.894 2.725 -3.292 1.00 97.81 221 VAL A O 1
ATOM 1656 N N . GLU A 1 222 ? -8.209 0.913 -3.508 1.00 96.81 222 GLU A N 1
ATOM 1657 C CA . GLU A 1 222 ? -9.176 1.271 -2.473 1.00 96.81 222 GLU A CA 1
ATOM 1658 C C . GLU A 1 222 ? -9.182 0.178 -1.401 1.00 96.81 222 GLU A C 1
ATOM 1660 O O . GLU A 1 222 ? -9.491 -0.981 -1.681 1.00 96.81 222 GLU A O 1
ATOM 1665 N N . ILE A 1 223 ? -8.809 0.541 -0.175 1.00 97.25 223 ILE A N 1
ATOM 1666 C CA . ILE A 1 223 ? -8.660 -0.388 0.947 1.00 97.25 223 ILE A CA 1
ATOM 1667 C C . ILE A 1 223 ? -9.757 -0.094 1.957 1.00 97.25 223 ILE A C 1
ATOM 1669 O O . ILE A 1 223 ? -9.784 0.990 2.534 1.00 97.25 223 ILE A O 1
ATOM 1673 N N . THR A 1 224 ? -10.646 -1.053 2.208 1.00 95.81 224 THR A N 1
ATOM 1674 C CA . THR A 1 224 ? -11.592 -0.948 3.326 1.00 95.81 224 THR A CA 1
ATOM 1675 C C . THR A 1 224 ? -10.901 -1.350 4.624 1.00 95.81 224 THR A C 1
ATOM 1677 O O . THR A 1 224 ? -10.354 -2.452 4.729 1.00 95.81 224 THR A O 1
ATOM 1680 N N . THR A 1 225 ? -10.922 -0.464 5.610 1.00 95.56 225 THR A N 1
ATOM 1681 C CA . THR A 1 225 ? -10.214 -0.624 6.883 1.00 95.56 225 THR A CA 1
ATOM 1682 C C . THR A 1 225 ? -11.171 -0.984 8.011 1.00 95.56 225 THR A C 1
ATOM 1684 O O . THR A 1 225 ? -12.364 -0.685 7.971 1.00 95.56 225 THR A O 1
ATOM 1687 N N . GLN A 1 226 ? -10.637 -1.644 9.036 1.00 93.00 226 GLN A N 1
ATOM 1688 C CA . GLN A 1 226 ? -11.365 -1.878 10.275 1.00 93.00 226 GLN A CA 1
ATOM 1689 C C . GLN A 1 226 ? -11.416 -0.592 11.095 1.00 93.00 226 GLN A C 1
ATOM 1691 O O . GLN A 1 226 ? -10.437 0.158 11.181 1.00 93.00 226 GLN A O 1
ATOM 1696 N N . CYS A 1 227 ? -12.551 -0.376 11.749 1.00 85.44 227 CYS A N 1
ATOM 1697 C CA . CYS A 1 227 ? -12.681 0.667 12.750 1.00 85.44 227 CYS A CA 1
ATOM 1698 C C . CYS A 1 227 ? -11.898 0.275 14.012 1.00 85.44 227 CYS A C 1
ATOM 1700 O O . CYS A 1 227 ? -11.871 -0.908 14.368 1.00 85.44 227 CYS A O 1
ATOM 1702 N N . PRO A 1 228 ? -11.266 1.237 14.708 1.00 83.12 228 PRO A N 1
ATOM 1703 C CA . PRO A 1 228 ? -10.637 0.971 15.993 1.00 83.12 228 PRO A CA 1
ATOM 1704 C C . PRO A 1 228 ? -11.594 0.276 16.976 1.00 83.12 228 PRO A C 1
ATOM 1706 O O . PRO A 1 228 ? -12.784 0.618 17.003 1.00 83.12 228 PRO A O 1
ATOM 1709 N N . PRO A 1 229 ? -11.099 -0.644 17.824 1.00 82.62 229 PRO A N 1
ATOM 1710 C CA . PRO A 1 229 ? -11.915 -1.269 18.857 1.00 82.62 229 PRO A CA 1
ATOM 1711 C C . PRO A 1 229 ? -12.570 -0.218 19.760 1.00 82.62 229 PRO A C 1
ATOM 1713 O O . PRO A 1 229 ? -11.899 0.700 20.231 1.00 82.62 229 PRO A O 1
ATOM 1716 N N . GLY A 1 230 ? -13.873 -0.363 20.011 1.00 81.06 230 GLY A N 1
ATOM 1717 C CA . GLY A 1 230 ? -14.638 0.577 20.839 1.00 81.06 230 GLY A CA 1
ATOM 1718 C C . GLY A 1 230 ? -15.068 1.856 20.121 1.00 81.06 230 GLY A C 1
ATOM 1719 O O . GLY A 1 230 ? -15.475 2.809 20.780 1.00 81.06 230 GLY A O 1
ATOM 1720 N N . SER A 1 231 ? -14.970 1.890 18.793 1.00 79.75 231 SER A N 1
ATOM 1721 C CA . SER A 1 231 ? -15.518 2.977 17.996 1.00 79.75 231 SER A CA 1
ATOM 1722 C C . SER A 1 231 ? -16.729 2.521 17.184 1.00 79.75 231 SER A C 1
ATOM 1724 O O . SER A 1 231 ? -16.673 1.497 16.508 1.00 79.75 231 SER A O 1
ATOM 1726 N N . ASP A 1 232 ? -17.803 3.310 17.224 1.00 78.12 232 ASP A N 1
ATOM 1727 C CA . ASP A 1 232 ? -19.036 3.070 16.457 1.00 78.12 232 ASP A CA 1
ATOM 1728 C C . ASP A 1 232 ? -18.973 3.685 15.048 1.00 78.12 232 ASP A C 1
ATOM 1730 O O . ASP A 1 232 ? -19.995 3.925 14.399 1.00 78.12 232 ASP A O 1
ATOM 1734 N N . TYR A 1 233 ? -17.771 4.010 14.567 1.00 76.38 233 TYR A N 1
ATOM 1735 C CA . TYR A 1 233 ? -17.621 4.725 13.308 1.00 76.38 233 TYR A CA 1
ATOM 1736 C C . TYR A 1 233 ? -17.986 3.843 12.118 1.00 76.38 233 TYR A C 1
ATOM 1738 O O . TYR A 1 233 ? -17.735 2.636 12.092 1.00 76.38 233 TYR A O 1
ATOM 1746 N N . ALA A 1 234 ? -18.583 4.474 11.108 1.00 74.44 234 ALA A N 1
ATOM 1747 C CA . ALA A 1 234 ? -18.866 3.816 9.848 1.00 74.44 234 ALA A CA 1
ATOM 1748 C C . ALA A 1 234 ? -17.557 3.332 9.212 1.00 74.44 234 ALA A C 1
ATOM 1750 O O . ALA A 1 234 ? -16.518 3.984 9.311 1.00 74.44 234 ALA A O 1
ATOM 1751 N N . LYS A 1 235 ? -17.626 2.182 8.542 1.00 80.56 235 LYS A N 1
ATOM 1752 C CA . LYS A 1 235 ? -16.514 1.609 7.779 1.00 80.56 235 LYS A CA 1
ATOM 1753 C C . LYS A 1 235 ? -15.976 2.648 6.805 1.00 80.56 235 LYS A C 1
ATOM 1755 O O . LYS A 1 235 ? -16.746 3.291 6.091 1.00 80.56 235 LYS A O 1
ATOM 1760 N N . THR A 1 236 ? -14.660 2.788 6.768 1.00 89.50 236 THR A N 1
ATOM 1761 C CA . THR A 1 236 ? -13.980 3.796 5.956 1.00 89.50 236 THR A CA 1
ATOM 1762 C C . THR A 1 236 ? -13.061 3.143 4.936 1.00 89.50 236 THR A C 1
ATOM 1764 O O . THR A 1 236 ? -12.698 1.967 5.018 1.00 89.50 236 THR A O 1
ATOM 1767 N N . THR A 1 237 ? -12.738 3.916 3.906 1.00 94.44 237 THR A N 1
ATOM 1768 C CA . THR A 1 237 ? -11.914 3.477 2.786 1.00 94.44 237 THR A CA 1
ATOM 1769 C C . THR A 1 237 ? -10.715 4.397 2.637 1.00 94.44 237 THR A C 1
ATOM 1771 O O . THR A 1 237 ? -10.866 5.618 2.560 1.00 94.44 237 THR A O 1
ATOM 1774 N N . ILE A 1 238 ? -9.527 3.810 2.552 1.00 96.31 238 ILE A N 1
ATOM 1775 C CA . ILE A 1 238 ? -8.297 4.507 2.184 1.00 96.31 238 ILE A CA 1
ATOM 1776 C C . ILE A 1 238 ? -8.123 4.392 0.672 1.00 96.31 238 ILE A C 1
ATOM 1778 O O . ILE A 1 238 ? -8.151 3.292 0.121 1.00 96.31 238 ILE A O 1
ATOM 1782 N N . LEU A 1 239 ? -7.924 5.529 0.010 1.00 96.88 239 LEU A N 1
ATOM 1783 C CA . LEU A 1 239 ? -7.653 5.616 -1.416 1.00 96.88 239 LEU A CA 1
ATOM 1784 C C . LEU A 1 239 ? -6.165 5.897 -1.623 1.00 96.88 239 LEU A C 1
ATOM 1786 O O . LEU A 1 239 ? -5.652 6.942 -1.223 1.00 96.88 239 LEU A O 1
ATOM 1790 N N . LEU A 1 240 ? -5.473 4.960 -2.260 1.00 97.44 240 LEU A N 1
ATOM 1791 C CA . LEU A 1 240 ? -4.078 5.113 -2.645 1.00 97.44 240 LEU A CA 1
ATOM 1792 C C . LEU A 1 240 ? -4.002 5.325 -4.152 1.00 97.44 240 LEU A C 1
ATOM 1794 O O . LEU A 1 240 ? -4.437 4.483 -4.938 1.00 97.44 240 LEU A O 1
ATOM 1798 N N . GLU A 1 241 ? -3.420 6.445 -4.552 1.00 96.00 241 GLU A N 1
ATOM 1799 C CA . GLU A 1 241 ? -3.167 6.769 -5.951 1.00 96.00 241 GLU A CA 1
ATOM 1800 C C . GLU A 1 241 ? -1.736 6.395 -6.341 1.00 96.00 241 GLU A C 1
ATOM 1802 O O . GLU A 1 241 ? -0.840 6.326 -5.492 1.00 96.00 241 GLU A O 1
ATOM 1807 N N . ASN A 1 242 ? -1.525 6.181 -7.644 1.00 95.44 242 ASN A N 1
ATOM 1808 C CA . ASN A 1 242 ? -0.215 5.893 -8.235 1.00 95.44 242 ASN A CA 1
ATOM 1809 C C . ASN A 1 242 ? 0.497 4.703 -7.569 1.00 95.44 242 ASN A C 1
ATOM 1811 O O . ASN A 1 242 ? 1.705 4.720 -7.342 1.00 95.44 242 ASN A O 1
ATOM 1815 N N . VAL A 1 243 ? -0.267 3.662 -7.237 1.00 97.75 243 VAL A N 1
ATOM 1816 C CA . VAL A 1 243 ? 0.249 2.436 -6.629 1.00 97.75 243 VAL A CA 1
ATOM 1817 C C . VAL A 1 243 ? 0.885 1.578 -7.710 1.00 97.75 243 VAL A C 1
ATOM 1819 O O . VAL A 1 243 ? 0.264 1.330 -8.740 1.00 97.75 243 VAL A O 1
ATOM 1822 N N . LEU A 1 244 ? 2.106 1.100 -7.485 1.00 97.88 244 LEU A N 1
ATOM 1823 C CA . LEU A 1 244 ? 2.788 0.178 -8.389 1.00 97.88 244 LEU A CA 1
ATOM 1824 C C . LEU A 1 244 ? 2.392 -1.270 -8.085 1.00 97.88 244 LEU A C 1
ATOM 1826 O O . LEU A 1 244 ? 2.288 -1.672 -6.928 1.00 97.88 244 LEU A O 1
ATOM 1830 N N . HIS A 1 245 ? 2.196 -2.075 -9.123 1.00 98.12 245 HIS A N 1
ATOM 1831 C CA . HIS A 1 245 ? 1.915 -3.501 -8.999 1.00 98.12 245 HIS A CA 1
ATOM 1832 C C . HIS A 1 245 ? 3.209 -4.308 -9.108 1.00 98.12 245 HIS A C 1
ATOM 1834 O O . HIS A 1 245 ? 3.817 -4.380 -10.181 1.00 98.12 245 HIS A O 1
ATOM 1840 N N . VAL A 1 246 ? 3.610 -4.922 -7.993 1.00 97.88 246 VAL A N 1
ATOM 1841 C CA . VAL A 1 246 ? 4.872 -5.661 -7.845 1.00 97.88 246 VAL A CA 1
ATOM 1842 C C . VAL A 1 246 ? 4.581 -7.050 -7.257 1.00 97.88 246 VAL A C 1
ATOM 1844 O O . VAL A 1 246 ? 4.707 -7.243 -6.045 1.00 97.88 246 VAL A O 1
ATOM 1847 N N . PRO A 1 247 ? 4.215 -8.045 -8.089 1.00 96.69 247 PRO A N 1
ATOM 1848 C CA . PRO A 1 247 ? 3.841 -9.389 -7.629 1.00 96.69 247 PRO A CA 1
ATOM 1849 C C . PRO A 1 247 ? 4.922 -10.101 -6.816 1.00 96.69 247 PRO A C 1
ATOM 1851 O O . PRO A 1 247 ? 4.624 -10.875 -5.908 1.00 96.69 247 PRO A O 1
ATOM 1854 N N . SER A 1 248 ? 6.190 -9.813 -7.120 1.00 95.44 248 SER A N 1
ATOM 1855 C CA . SER A 1 248 ? 7.343 -10.376 -6.414 1.00 95.44 248 SER A CA 1
ATOM 1856 C C . SER A 1 248 ? 7.562 -9.768 -5.023 1.00 95.44 248 SER A C 1
ATOM 1858 O O . SER A 1 248 ? 8.435 -10.233 -4.290 1.00 95.44 248 SER A O 1
ATOM 1860 N N . SER A 1 249 ? 6.802 -8.734 -4.640 1.00 95.81 249 SER A N 1
ATOM 1861 C CA . SER A 1 249 ? 6.863 -8.163 -3.295 1.00 95.81 249 SER A CA 1
ATOM 1862 C C . SER A 1 249 ? 6.391 -9.173 -2.245 1.00 95.81 249 SER A C 1
ATOM 1864 O O . SER A 1 249 ? 5.526 -10.022 -2.487 1.00 95.81 249 SER A O 1
ATOM 1866 N N . ARG A 1 250 ? 6.941 -9.083 -1.029 1.00 93.81 250 ARG A N 1
ATOM 1867 C CA . ARG A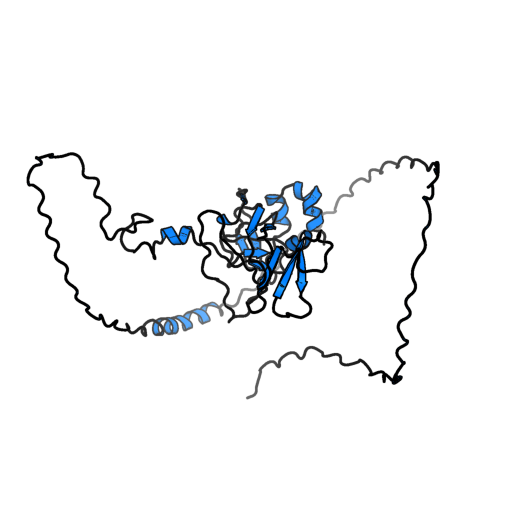 1 250 ? 6.491 -9.926 0.090 1.00 93.81 250 ARG A CA 1
ATOM 1868 C C . ARG A 1 250 ? 5.102 -9.524 0.584 1.00 93.81 250 ARG A C 1
ATOM 1870 O O . ARG A 1 250 ? 4.286 -10.414 0.810 1.00 93.81 250 AR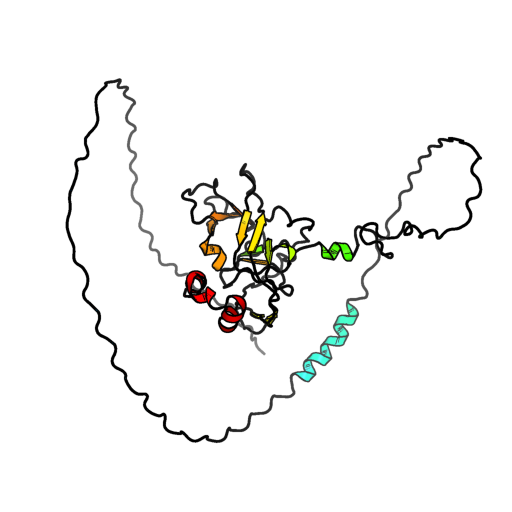G A O 1
ATOM 1877 N N . CYS A 1 251 ? 4.839 -8.223 0.670 1.00 95.81 251 CYS A N 1
ATOM 1878 C CA . CYS A 1 251 ? 3.584 -7.627 1.128 1.00 95.81 251 CYS A CA 1
ATOM 1879 C C . CYS A 1 251 ? 3.259 -6.337 0.357 1.00 95.81 251 CYS A C 1
ATOM 1881 O O . CYS A 1 251 ? 4.040 -5.897 -0.495 1.00 95.81 251 CYS A O 1
ATOM 1883 N N . ASN A 1 252 ? 2.120 -5.719 0.663 1.00 97.62 252 ASN A N 1
ATOM 1884 C CA . ASN A 1 252 ? 1.793 -4.381 0.183 1.00 97.62 252 ASN A CA 1
ATOM 1885 C C . ASN A 1 252 ? 2.471 -3.324 1.072 1.00 97.62 252 ASN A C 1
ATOM 1887 O O . ASN A 1 252 ? 2.717 -3.549 2.263 1.00 97.62 252 ASN A O 1
ATOM 1891 N N . ILE A 1 253 ? 2.791 -2.169 0.493 1.00 97.25 253 ILE A N 1
ATOM 1892 C CA . ILE A 1 253 ? 3.550 -1.103 1.152 1.00 97.25 253 ILE A CA 1
ATOM 1893 C C . ILE A 1 253 ? 2.888 0.243 0.861 1.00 97.25 253 ILE A C 1
ATOM 1895 O O . ILE A 1 253 ? 2.662 0.603 -0.294 1.00 97.25 253 ILE A O 1
ATOM 1899 N N . MET A 1 254 ? 2.623 1.007 1.917 1.00 97.38 254 MET A N 1
ATOM 1900 C CA . MET A 1 254 ? 2.242 2.415 1.851 1.00 97.38 254 MET A CA 1
ATOM 1901 C C . MET A 1 254 ? 3.491 3.252 2.102 1.00 97.38 254 MET A C 1
ATOM 1903 O O . MET A 1 254 ? 4.040 3.243 3.205 1.00 97.38 254 MET A O 1
ATOM 1907 N N . GLY A 1 255 ? 3.969 3.925 1.061 1.00 96.06 255 GLY A N 1
ATOM 1908 C CA . GLY A 1 255 ? 5.160 4.761 1.134 1.00 96.06 255 GLY A CA 1
ATOM 1909 C C . GLY A 1 255 ? 4.850 6.192 1.550 1.00 96.06 255 GLY A C 1
ATOM 1910 O O . GLY A 1 255 ? 3.731 6.527 1.929 1.00 96.06 255 GLY A O 1
ATOM 1911 N N . ALA A 1 256 ? 5.840 7.065 1.420 1.00 94.69 256 ALA A N 1
ATOM 1912 C CA . ALA A 1 256 ? 5.728 8.491 1.689 1.00 94.69 256 ALA A CA 1
ATOM 1913 C C . ALA A 1 256 ? 4.549 9.173 0.967 1.00 94.69 256 ALA A C 1
ATOM 1915 O O . ALA A 1 256 ? 3.869 9.950 1.628 1.00 94.69 256 ALA A O 1
ATOM 1916 N N . PRO A 1 257 ? 4.192 8.861 -0.302 1.00 94.31 257 PRO A N 1
ATOM 1917 C CA . PRO A 1 257 ? 3.061 9.527 -0.956 1.00 94.31 257 PRO A CA 1
ATOM 1918 C C . PRO A 1 257 ? 1.715 9.372 -0.236 1.00 94.31 257 PRO A C 1
ATOM 1920 O O . PRO A 1 257 ? 0.816 10.188 -0.427 1.00 94.31 257 PRO A O 1
ATOM 1923 N N . PHE A 1 258 ? 1.569 8.352 0.614 1.00 94.62 258 PHE A N 1
ATOM 1924 C CA . PHE A 1 258 ? 0.411 8.187 1.490 1.00 94.62 258 PHE A CA 1
ATOM 1925 C C . PHE A 1 258 ? 0.174 9.406 2.396 1.00 94.62 258 PHE A C 1
ATOM 1927 O O . PHE A 1 258 ? -0.972 9.806 2.615 1.00 94.62 258 PHE A O 1
ATOM 1934 N N . THR A 1 259 ? 1.244 10.043 2.883 1.00 93.81 259 THR A N 1
ATOM 1935 C CA . THR A 1 259 ? 1.141 11.159 3.830 1.00 93.81 259 THR A CA 1
ATOM 1936 C C . THR A 1 259 ? 0.695 12.471 3.188 1.00 93.81 259 THR A C 1
ATOM 1938 O O . THR A 1 259 ? 0.508 13.455 3.895 1.00 93.81 259 THR A O 1
ATOM 1941 N N . HIS A 1 260 ? 0.485 12.504 1.866 1.00 92.50 260 HIS A N 1
ATOM 1942 C CA . HIS A 1 260 ? -0.070 13.665 1.162 1.00 92.50 260 HIS A CA 1
ATOM 1943 C C . HIS A 1 260 ? -1.581 13.799 1.306 1.00 92.50 260 HIS A C 1
ATOM 1945 O O . HIS A 1 260 ? -2.103 14.909 1.239 1.00 92.50 260 HIS A O 1
ATOM 1951 N N . ASN A 1 261 ? -2.273 12.682 1.531 1.00 94.44 261 ASN A N 1
ATOM 1952 C CA . ASN A 1 261 ? -3.722 12.665 1.723 1.00 94.44 261 ASN A CA 1
ATOM 1953 C C . ASN A 1 261 ? -4.104 12.301 3.160 1.00 94.44 261 ASN A C 1
ATOM 1955 O O . ASN A 1 261 ? -5.202 12.640 3.607 1.00 94.44 261 ASN A O 1
ATOM 1959 N N . TYR A 1 262 ? -3.195 11.664 3.903 1.00 95.44 262 TYR A N 1
ATOM 1960 C CA . TYR A 1 262 ? -3.470 11.136 5.231 1.00 95.44 262 TYR A CA 1
ATOM 1961 C C . TYR A 1 262 ? -2.431 11.575 6.267 1.00 95.44 262 TYR A C 1
ATOM 1963 O O . TYR A 1 262 ? -1.230 11.581 6.024 1.00 95.44 262 TYR A O 1
ATOM 1971 N N . LYS A 1 263 ? -2.899 11.917 7.465 1.00 93.94 263 LYS A N 1
ATOM 1972 C CA . LYS A 1 263 ? -2.082 12.131 8.658 1.00 93.94 263 LYS A CA 1
ATOM 1973 C C . LYS A 1 263 ? -2.052 10.842 9.458 1.00 93.94 263 LYS A C 1
ATOM 1975 O O . LYS A 1 263 ? -3.097 10.243 9.714 1.00 93.94 263 LYS A O 1
ATOM 1980 N N . VAL A 1 264 ? -0.858 10.467 9.891 1.00 92.19 264 VAL A N 1
ATOM 1981 C CA . VAL A 1 264 ? -0.643 9.345 10.799 1.00 92.19 264 VAL A CA 1
ATOM 1982 C C . VAL A 1 264 ? -0.353 9.913 12.182 1.00 92.19 264 VAL A C 1
ATOM 1984 O O . VAL A 1 264 ? 0.581 10.697 12.343 1.00 92.19 264 VAL A O 1
ATOM 1987 N N . GLY A 1 265 ? -1.186 9.579 13.164 1.00 88.25 265 GLY A N 1
ATOM 1988 C CA . GLY A 1 265 ? -1.111 10.140 14.512 1.00 88.25 265 GLY A CA 1
ATOM 1989 C C . GLY A 1 265 ? -1.192 9.070 15.591 1.00 88.25 265 GLY A C 1
ATOM 1990 O O . GLY A 1 265 ? -1.879 8.065 15.440 1.00 88.25 265 GLY A O 1
ATOM 1991 N N . THR A 1 266 ? -0.506 9.290 16.706 1.00 82.81 266 THR A N 1
ATOM 1992 C CA . THR A 1 266 ? -0.621 8.449 17.902 1.00 82.81 266 THR A CA 1
ATOM 1993 C C . THR A 1 266 ? -1.710 8.990 18.824 1.00 82.81 266 THR A C 1
ATOM 1995 O O . THR A 1 266 ? -1.860 10.202 18.995 1.00 82.81 266 THR A O 1
ATOM 1998 N N . SER A 1 267 ? -2.482 8.095 19.442 1.00 72.75 267 SER A N 1
ATOM 1999 C CA . SER A 1 267 ? -3.431 8.498 20.481 1.00 72.75 267 SER A CA 1
ATOM 2000 C C . SER A 1 267 ? -2.706 8.873 21.766 1.00 72.75 267 SER A C 1
ATOM 2002 O O . SER A 1 267 ? -1.859 8.116 22.249 1.00 72.75 267 SER A O 1
ATOM 2004 N N . LYS A 1 268 ? -3.092 9.982 22.400 1.00 66.62 268 LYS A N 1
ATOM 2005 C CA . LYS A 1 268 ? -2.713 10.242 23.792 1.00 66.62 268 LYS A CA 1
ATOM 2006 C C . LYS A 1 268 ? -3.535 9.318 24.697 1.00 66.62 268 LYS A C 1
ATOM 2008 O O . LYS A 1 268 ? -4.693 9.598 24.965 1.00 66.62 268 LYS A O 1
ATOM 2013 N N . GLY A 1 269 ? -2.944 8.210 25.142 1.00 66.81 269 GLY A N 1
ATOM 2014 C CA . GLY A 1 269 ? -3.531 7.323 26.161 1.00 66.81 269 GLY A CA 1
ATOM 2015 C C . GLY A 1 269 ? -3.555 5.847 25.780 1.00 66.81 269 GLY A C 1
ATOM 2016 O O . GLY A 1 269 ? -3.442 4.997 26.655 1.00 66.81 269 GLY A O 1
ATOM 2017 N N . ASN A 1 270 ? -3.591 5.534 24.484 1.00 62.03 270 ASN A N 1
ATOM 2018 C CA . ASN A 1 270 ? -3.453 4.166 23.996 1.00 62.03 270 ASN A CA 1
ATOM 2019 C C . ASN A 1 270 ? -2.235 4.087 23.073 1.00 62.03 270 ASN A C 1
ATOM 2021 O O . ASN A 1 270 ? -2.329 4.340 21.873 1.00 62.03 270 ASN A O 1
ATOM 2025 N N . ARG A 1 271 ? -1.068 3.792 23.663 1.00 62.97 271 ARG A N 1
ATOM 2026 C CA . ARG A 1 271 ? 0.210 3.677 22.934 1.00 62.97 271 ARG A CA 1
ATOM 2027 C C . ARG A 1 271 ? 0.201 2.550 21.898 1.00 62.97 271 ARG A C 1
ATOM 2029 O O . ARG A 1 271 ? 1.113 2.501 21.081 1.00 62.97 271 ARG A O 1
ATOM 2036 N N . SER A 1 272 ? -0.811 1.683 21.939 1.00 70.44 272 SER A N 1
ATOM 2037 C CA . SER A 1 272 ? -0.897 0.491 21.107 1.00 70.44 272 SER A CA 1
ATOM 2038 C C . SER A 1 272 ? -1.557 0.710 19.737 1.00 70.44 272 SER A C 1
ATOM 2040 O O . SER A 1 272 ? -1.664 -0.234 18.957 1.00 70.44 272 SER A O 1
ATOM 2042 N N . LEU A 1 273 ? -2.050 1.922 19.441 1.00 80.00 273 LEU A N 1
ATOM 2043 C CA . LEU A 1 273 ? -2.756 2.215 18.190 1.00 80.00 273 LEU A CA 1
ATOM 2044 C C . LEU A 1 273 ? -2.256 3.510 17.553 1.00 80.00 273 LEU A C 1
ATOM 2046 O O . LEU A 1 273 ? -2.146 4.557 18.200 1.00 80.00 273 LEU A O 1
ATOM 2050 N N . VAL A 1 274 ? -2.003 3.436 16.249 1.00 87.88 274 VAL A N 1
ATOM 2051 C CA . VAL A 1 274 ? -1.690 4.598 15.416 1.00 87.88 274 VAL A CA 1
ATOM 2052 C C . VAL A 1 274 ? -2.847 4.809 14.453 1.00 87.88 274 VAL A C 1
ATOM 2054 O O . VAL A 1 274 ? -3.172 3.930 13.662 1.00 87.88 274 VAL A O 1
ATOM 2057 N N . PHE A 1 275 ? -3.476 5.973 14.520 1.00 90.81 275 PHE A N 1
ATOM 2058 C CA . PHE A 1 275 ? -4.653 6.307 13.732 1.00 90.81 275 PHE A CA 1
ATOM 2059 C C . PHE A 1 275 ? -4.285 7.006 12.433 1.00 90.81 275 PHE A C 1
ATOM 2061 O O . PHE A 1 275 ? -3.319 7.769 12.358 1.00 90.81 275 PHE A O 1
ATOM 2068 N N . ILE A 1 276 ? -5.113 6.769 11.424 1.00 92.88 276 ILE A N 1
ATOM 2069 C CA . ILE A 1 276 ? -5.026 7.389 10.111 1.00 92.88 276 ILE A CA 1
ATOM 2070 C C . ILE A 1 276 ? -6.212 8.332 9.979 1.00 92.88 276 ILE A C 1
ATOM 2072 O O . ILE A 1 276 ? -7.353 7.926 10.189 1.00 92.88 276 ILE A O 1
ATOM 2076 N N . LYS A 1 277 ? -5.956 9.583 9.609 1.00 91.94 277 LYS A N 1
ATOM 2077 C CA . LYS A 1 277 ? -6.998 10.581 9.340 1.00 91.94 277 LYS A CA 1
ATOM 2078 C C . LYS A 1 277 ? -6.747 11.264 8.005 1.00 91.94 277 LYS A C 1
ATOM 2080 O O . LYS A 1 277 ? -5.583 11.458 7.663 1.00 91.94 277 LYS A O 1
ATOM 2085 N N . PRO A 1 278 ? -7.772 11.690 7.259 1.00 93.38 278 PRO A N 1
ATOM 2086 C CA . PRO A 1 278 ? -7.577 12.567 6.112 1.00 93.38 278 PRO A CA 1
ATOM 2087 C C . PRO A 1 278 ? -6.879 13.863 6.540 1.00 93.38 278 PRO A C 1
ATOM 2089 O O . PRO A 1 278 ? -7.158 14.400 7.612 1.00 93.38 278 PRO A O 1
ATOM 2092 N N . ILE A 1 279 ? -5.991 14.408 5.707 1.00 91.94 279 ILE A N 1
ATOM 2093 C CA . ILE A 1 279 ? -5.331 15.692 6.003 1.00 91.94 279 ILE A CA 1
ATOM 2094 C C . ILE A 1 279 ? -6.344 16.826 6.165 1.00 91.94 279 ILE A C 1
ATOM 2096 O O . ILE A 1 279 ? -6.117 17.714 6.993 1.00 91.94 279 ILE A O 1
ATOM 2100 N N . SER A 1 280 ? -7.441 16.763 5.409 1.00 90.12 280 SER A N 1
ATOM 2101 C CA . SER A 1 280 ? -8.550 17.716 5.430 1.00 90.12 280 SER A CA 1
ATOM 2102 C C . SER A 1 280 ? -9.386 17.673 6.707 1.00 90.12 280 SER A C 1
ATOM 2104 O O . SER A 1 280 ? -10.148 18.608 6.930 1.00 90.12 280 SER A O 1
ATOM 2106 N N . SER A 1 281 ? -9.252 16.637 7.545 1.00 87.81 281 SER A N 1
ATOM 2107 C CA . SER A 1 281 ? -9.969 16.559 8.817 1.00 87.81 281 SER A CA 1
ATOM 2108 C C . SER A 1 281 ? -9.499 17.680 9.758 1.00 87.81 281 SER A C 1
ATOM 2110 O O . SER A 1 281 ? -8.309 17.733 10.106 1.00 87.81 281 SER A O 1
ATOM 2112 N N . PRO A 1 282 ? -10.401 18.591 10.175 1.00 83.12 282 PRO A N 1
ATOM 2113 C CA . PRO A 1 282 ? -10.072 19.654 11.117 1.00 83.12 282 PRO A CA 1
ATOM 2114 C C . PRO A 1 282 ? -10.076 19.155 12.572 1.00 83.12 282 PRO A C 1
ATOM 2116 O O . PRO A 1 282 ? -9.484 19.796 13.444 1.00 83.12 282 PRO A O 1
ATOM 2119 N N . HIS A 1 283 ? -10.723 18.017 12.849 1.00 76.81 283 HIS A N 1
ATOM 2120 C CA . HIS A 1 283 ? -10.950 17.527 14.202 1.00 76.81 283 HIS A CA 1
ATOM 2121 C C . HIS A 1 283 ? -9.767 16.717 14.740 1.00 76.81 283 HIS A C 1
ATOM 2123 O O . HIS A 1 283 ? -9.261 15.758 14.148 1.00 76.81 283 HIS A O 1
ATOM 2129 N N . LYS A 1 284 ? -9.337 17.080 15.952 1.00 76.94 284 LYS A N 1
ATOM 2130 C CA . LYS A 1 284 ? -8.363 16.286 16.715 1.00 76.94 284 LYS A CA 1
ATOM 2131 C C . LYS A 1 284 ? -8.980 14.990 17.252 1.00 76.94 284 LYS A C 1
ATOM 2133 O O . LYS A 1 284 ? -8.235 14.053 17.544 1.00 76.94 284 LYS A O 1
ATOM 2138 N N . ASP A 1 285 ? -10.305 14.904 17.274 1.00 80.62 285 ASP A N 1
ATOM 2139 C CA . ASP A 1 285 ? -11.067 13.774 17.801 1.00 80.62 285 ASP A CA 1
ATOM 2140 C C . ASP A 1 285 ? -11.044 12.564 16.867 1.00 80.62 285 ASP A C 1
ATOM 2142 O O . ASP A 1 285 ? -10.728 12.669 15.682 1.00 80.62 285 ASP A O 1
ATOM 2146 N N . LEU A 1 286 ? -11.348 11.384 17.404 1.00 81.06 286 LEU A N 1
ATOM 2147 C CA . LEU A 1 286 ? -11.276 10.120 16.664 1.00 81.06 286 LEU A CA 1
ATOM 2148 C C . LEU A 1 286 ? -12.386 9.945 15.617 1.00 81.06 286 LEU A C 1
ATOM 2150 O O . LEU A 1 286 ? -12.305 8.986 14.852 1.00 81.06 286 LEU A O 1
ATOM 2154 N N . SER A 1 287 ? -13.349 10.870 15.541 1.00 81.31 287 SER A N 1
ATOM 2155 C CA . SER A 1 287 ? -14.504 10.815 14.633 1.00 81.31 287 SER A CA 1
ATOM 2156 C C . SER A 1 287 ? -14.140 10.647 13.166 1.00 81.31 287 SER A C 1
ATOM 2158 O O . SER A 1 287 ? -14.854 9.981 12.426 1.00 81.31 287 SER A O 1
ATOM 2160 N N . ASP A 1 288 ? -12.999 11.204 12.770 1.00 87.31 288 ASP A N 1
ATOM 2161 C CA . ASP A 1 288 ? -12.577 11.265 11.372 1.00 87.31 288 ASP A CA 1
ATOM 2162 C C . ASP A 1 288 ? -11.493 10.217 11.059 1.00 87.31 288 ASP A C 1
ATOM 2164 O O . ASP A 1 288 ? -10.735 10.341 10.093 1.00 87.31 288 ASP A O 1
ATOM 2168 N N . THR A 1 289 ? -11.359 9.203 11.917 1.00 90.44 289 THR A N 1
ATOM 2169 C CA . THR A 1 289 ? -10.379 8.129 11.742 1.00 90.44 289 THR A CA 1
ATOM 2170 C C . THR A 1 289 ? -10.820 7.206 10.613 1.00 90.44 289 THR A C 1
ATOM 2172 O O . THR A 1 289 ? -11.876 6.586 10.683 1.00 90.44 289 THR A O 1
ATOM 2175 N N . VAL A 1 290 ? -9.980 7.082 9.584 1.00 93.19 290 VAL A N 1
ATOM 2176 C CA . VAL A 1 290 ? -10.239 6.242 8.400 1.00 93.19 290 VAL A CA 1
ATOM 2177 C C . VAL A 1 290 ? -9.551 4.878 8.458 1.00 93.19 290 VAL A C 1
ATOM 2179 O O . VAL A 1 290 ? -9.498 4.144 7.476 1.00 93.19 290 VAL A O 1
ATOM 2182 N N . GLY A 1 291 ? -8.934 4.555 9.586 1.00 93.56 291 GLY A N 1
ATOM 2183 C CA . GLY A 1 291 ? -8.229 3.302 9.799 1.00 93.56 291 GLY A CA 1
ATOM 2184 C C . GLY A 1 291 ? -7.186 3.437 10.891 1.00 93.56 291 GLY A C 1
ATOM 2185 O O . GLY A 1 291 ? -6.917 4.527 11.406 1.00 93.56 291 GLY A O 1
ATOM 2186 N N . TYR A 1 292 ? -6.583 2.314 11.248 1.00 93.88 292 TYR A N 1
ATOM 2187 C CA . TYR A 1 292 ? -5.529 2.289 12.242 1.00 93.88 292 TYR A CA 1
ATOM 2188 C C . TYR A 1 292 ? -4.502 1.207 11.936 1.00 93.88 292 TYR A C 1
ATOM 2190 O O . TYR A 1 292 ? -4.779 0.218 11.249 1.00 93.88 292 TYR A O 1
ATOM 2198 N N . PHE A 1 293 ? -3.311 1.421 12.472 1.00 92.88 293 PHE A N 1
ATOM 2199 C CA . PHE A 1 293 ? -2.256 0.436 12.520 1.00 92.88 293 PHE A CA 1
ATOM 2200 C C . PHE A 1 293 ? -2.252 -0.243 13.883 1.00 92.88 293 PHE A C 1
ATOM 2202 O O . PHE A 1 293 ? -2.284 0.435 14.917 1.00 92.88 293 PHE A O 1
ATOM 2209 N N . ASP A 1 294 ? -2.182 -1.569 13.879 1.00 87.69 294 ASP A N 1
ATOM 2210 C CA . ASP A 1 294 ? -1.943 -2.338 15.095 1.00 87.69 294 ASP A CA 1
ATOM 2211 C C . ASP A 1 294 ? -0.450 -2.272 15.434 1.00 87.69 294 ASP A C 1
ATOM 2213 O O . ASP A 1 294 ? 0.387 -2.777 14.681 1.00 87.69 294 ASP A O 1
ATOM 2217 N N . THR A 1 295 ? -0.097 -1.619 16.546 1.00 80.50 295 THR A N 1
ATOM 2218 C CA . THR A 1 295 ? 1.309 -1.514 16.966 1.00 80.50 295 THR A CA 1
ATOM 2219 C C . THR A 1 295 ? 1.763 -2.691 17.818 1.00 80.50 295 THR A C 1
ATOM 2221 O O . THR A 1 295 ? 2.949 -2.782 18.123 1.00 80.50 295 THR A O 1
ATOM 2224 N N . ASN A 1 296 ? 0.848 -3.569 18.245 1.00 80.19 296 ASN A N 1
ATOM 2225 C CA . ASN A 1 296 ? 1.236 -4.846 18.843 1.00 80.19 296 ASN A CA 1
ATOM 2226 C C . ASN A 1 296 ? 1.744 -5.807 17.762 1.00 80.19 296 ASN A C 1
ATOM 2228 O O . ASN A 1 296 ? 2.423 -6.787 18.063 1.00 80.19 296 ASN A O 1
ATOM 2232 N N . GLN A 1 297 ? 1.431 -5.515 16.498 1.00 74.81 297 GLN A N 1
ATOM 2233 C CA . GLN A 1 297 ? 1.947 -6.228 15.347 1.00 74.81 297 GLN A CA 1
ATOM 2234 C C . GLN A 1 297 ? 3.183 -5.537 14.770 1.00 74.81 297 GLN A C 1
ATOM 2236 O O . GLN A 1 297 ? 3.405 -4.332 14.899 1.00 74.81 297 GLN A O 1
ATOM 2241 N N . PHE A 1 298 ? 4.013 -6.340 14.115 1.00 70.06 298 PHE A N 1
ATOM 2242 C CA . PHE A 1 298 ? 5.246 -5.873 13.505 1.00 70.06 298 PHE A CA 1
ATOM 2243 C C . PHE A 1 298 ? 4.972 -4.847 12.383 1.00 70.06 298 PHE A C 1
ATOM 2245 O O . PHE A 1 298 ? 4.143 -5.089 11.504 1.00 70.06 298 PHE A O 1
ATOM 2252 N N . ALA A 1 299 ? 5.727 -3.740 12.400 1.00 74.31 299 ALA A N 1
ATOM 2253 C CA . ALA A 1 299 ? 5.850 -2.732 11.337 1.00 74.31 299 ALA A CA 1
ATOM 2254 C C . ALA A 1 299 ? 4.586 -1.941 10.938 1.00 74.31 299 ALA A C 1
ATOM 2256 O O . ALA A 1 299 ? 4.361 -1.736 9.753 1.00 74.31 299 ALA A O 1
ATOM 2257 N N . PHE A 1 300 ? 3.792 -1.429 11.887 1.00 86.88 300 PHE A N 1
ATOM 2258 C CA . PHE A 1 300 ? 2.639 -0.557 11.577 1.00 86.88 300 PHE A CA 1
ATOM 2259 C C . PHE A 1 300 ? 1.731 -1.173 10.498 1.00 86.88 300 PHE A C 1
ATOM 2261 O O . PHE A 1 300 ? 1.580 -0.644 9.392 1.00 86.88 300 PHE A O 1
ATOM 2268 N N . ARG A 1 301 ? 1.164 -2.342 10.805 1.00 92.88 301 ARG A N 1
ATOM 2269 C CA . ARG A 1 301 ? 0.283 -3.066 9.885 1.00 92.88 301 ARG A CA 1
ATOM 2270 C C . ARG A 1 301 ? -1.110 -2.461 9.887 1.00 92.88 301 ARG A C 1
ATOM 2272 O O . ARG A 1 301 ? -1.722 -2.336 10.944 1.00 92.88 301 ARG A O 1
ATOM 2279 N N . LEU A 1 302 ? -1.609 -2.110 8.706 1.00 95.25 302 LEU A N 1
ATOM 2280 C CA . LEU A 1 302 ? -2.966 -1.604 8.537 1.00 95.25 302 LEU A CA 1
ATOM 2281 C C . LEU A 1 302 ? -3.974 -2.726 8.774 1.00 95.25 302 LEU A C 1
ATOM 2283 O O . LEU A 1 302 ? -3.870 -3.804 8.184 1.00 95.25 302 LEU A O 1
ATOM 2287 N N . MET A 1 303 ? -4.985 -2.445 9.587 1.00 94.38 303 MET A N 1
ATOM 2288 C CA . MET A 1 303 ? -6.068 -3.388 9.827 1.00 94.38 303 ME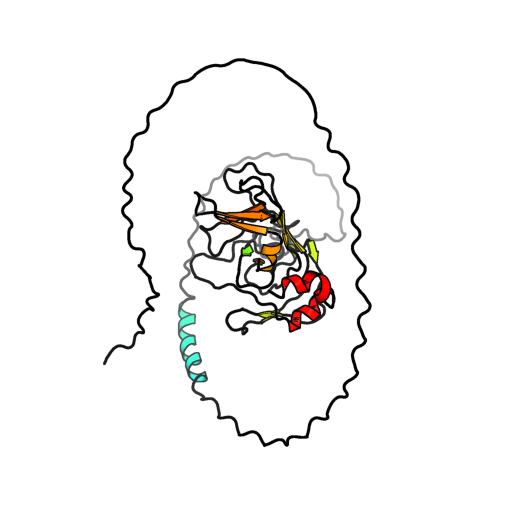T A CA 1
ATOM 2289 C C . MET A 1 303 ? -7.091 -3.312 8.698 1.00 94.38 303 MET A C 1
ATOM 2291 O O . MET A 1 303 ? -7.938 -2.421 8.648 1.00 94.38 303 MET A O 1
ATOM 2295 N N . VAL A 1 304 ? -6.980 -4.249 7.761 1.00 95.50 304 VAL A N 1
ATOM 2296 C CA . VAL A 1 304 ? -7.894 -4.387 6.625 1.00 95.50 304 VAL A CA 1
ATOM 2297 C C . VAL A 1 304 ? -9.143 -5.152 7.050 1.00 95.50 304 VAL A C 1
ATOM 2299 O O . VAL A 1 304 ? -9.053 -6.185 7.713 1.00 95.50 304 VAL A O 1
ATOM 2302 N N . GLU A 1 305 ? -10.318 -4.655 6.673 1.00 93.94 305 GLU A N 1
ATOM 2303 C CA . GLU A 1 305 ? -11.590 -5.287 7.033 1.00 93.94 305 GLU A CA 1
ATOM 2304 C C . GLU A 1 305 ? -11.946 -6.433 6.089 1.00 93.94 305 GLU A C 1
ATOM 2306 O O . GLU A 1 305 ? -12.264 -7.539 6.522 1.00 93.94 305 GLU A O 1
ATOM 2311 N N . LYS A 1 306 ? -11.906 -6.161 4.785 1.00 93.19 306 LYS A N 1
ATOM 2312 C CA . LYS A 1 306 ? -12.356 -7.092 3.754 1.00 93.19 306 LYS A CA 1
ATOM 2313 C C . LYS A 1 306 ? -11.443 -7.051 2.542 1.00 93.19 306 LYS A C 1
ATOM 2315 O O . LYS A 1 306 ? -10.891 -6.007 2.193 1.00 93.19 306 LYS A O 1
ATOM 2320 N N . ALA A 1 307 ? -11.329 -8.196 1.882 1.00 92.88 307 ALA A N 1
ATOM 2321 C CA . ALA A 1 307 ? -10.724 -8.269 0.565 1.00 92.88 307 ALA A CA 1
ATOM 2322 C C . ALA A 1 307 ? -11.608 -7.556 -0.486 1.00 92.88 307 ALA A C 1
ATOM 2324 O O . ALA A 1 307 ? -12.831 -7.474 -0.316 1.00 92.88 307 ALA A O 1
ATOM 2325 N N . PRO A 1 308 ? -11.019 -7.071 -1.592 1.00 91.38 308 PRO A N 1
ATOM 2326 C CA . PRO A 1 308 ? -11.743 -6.644 -2.783 1.00 91.38 308 PRO A CA 1
ATOM 2327 C C . PRO A 1 308 ? -12.581 -7.783 -3.386 1.00 91.38 308 PRO A C 1
ATOM 2329 O O . PRO A 1 308 ? -12.333 -8.962 -3.129 1.00 91.38 308 PRO A O 1
ATOM 2332 N N . LEU A 1 309 ? -13.583 -7.413 -4.193 1.00 81.38 309 LEU A N 1
ATOM 2333 C CA . LEU A 1 309 ? -14.639 -8.289 -4.726 1.00 81.38 309 LEU A CA 1
ATOM 2334 C C . LEU A 1 309 ? -14.156 -9.705 -5.085 1.00 81.38 309 LEU A C 1
ATOM 2336 O O . LEU A 1 309 ? -13.229 -9.870 -5.875 1.00 81.38 309 LEU A O 1
ATOM 2340 N N . ALA A 1 310 ? -14.840 -10.708 -4.524 1.00 82.31 310 ALA A N 1
ATOM 2341 C CA . ALA A 1 310 ? -14.639 -12.145 -4.750 1.00 82.31 310 ALA A CA 1
ATOM 2342 C C . ALA A 1 310 ? -13.283 -12.740 -4.312 1.00 82.31 310 ALA A C 1
ATOM 2344 O O . ALA A 1 310 ? -13.039 -13.917 -4.566 1.00 82.31 310 ALA A O 1
ATOM 2345 N N . HIS A 1 311 ? -12.425 -11.979 -3.627 1.00 88.25 311 HIS A N 1
ATOM 2346 C CA . HIS A 1 311 ? -11.168 -12.490 -3.080 1.00 88.25 311 HIS A CA 1
ATOM 2347 C C . HIS A 1 311 ? -11.286 -12.782 -1.583 1.00 88.25 311 HIS A C 1
ATOM 2349 O O . HIS A 1 311 ? -12.199 -12.316 -0.900 1.00 88.25 311 HIS A O 1
ATOM 2355 N N . PHE A 1 312 ? -10.330 -13.546 -1.068 1.00 91.19 312 PHE A N 1
ATOM 2356 C CA . PHE A 1 312 ? -10.171 -13.811 0.354 1.00 91.19 312 PHE A CA 1
ATOM 2357 C C . PHE A 1 312 ? -8.850 -13.221 0.831 1.00 91.19 312 PHE A C 1
ATOM 2359 O O . PHE A 1 312 ? -7.836 -13.289 0.136 1.00 91.19 312 PHE A O 1
ATOM 2366 N N . LEU A 1 313 ? -8.854 -12.654 2.035 1.00 93.19 313 LEU A N 1
ATOM 2367 C CA . LEU A 1 313 ? -7.612 -12.268 2.690 1.00 93.19 313 LEU A CA 1
ATOM 2368 C C . LEU A 1 313 ? -6.846 -13.537 3.059 1.00 93.19 313 LEU A C 1
ATOM 2370 O O . LEU A 1 313 ? -7.392 -14.448 3.683 1.00 93.19 313 LEU A O 1
ATOM 2374 N N . GLY A 1 314 ? -5.591 -13.602 2.635 1.00 91.81 314 GLY A N 1
ATOM 2375 C CA . GLY A 1 314 ? -4.693 -14.680 3.007 1.00 91.81 314 GLY A CA 1
ATOM 2376 C C . GLY A 1 314 ? -4.240 -14.617 4.450 1.00 91.81 314 GLY A C 1
ATOM 2377 O O . GLY A 1 314 ? -4.553 -13.667 5.168 1.00 91.81 314 GLY A O 1
ATOM 2378 N N . PRO A 1 315 ? -3.468 -15.624 4.883 1.00 91.38 315 PRO A N 1
ATOM 2379 C CA . PRO A 1 315 ? -2.721 -15.494 6.117 1.00 91.38 315 PRO A CA 1
ATOM 2380 C C . PRO A 1 315 ? -1.761 -14.305 6.009 1.00 91.38 315 PRO A C 1
ATOM 2382 O O . PRO A 1 315 ? -1.231 -14.002 4.935 1.00 91.38 315 PRO A O 1
ATOM 2385 N N . TYR A 1 316 ? -1.521 -13.650 7.139 1.00 90.56 316 TYR A N 1
ATOM 2386 C CA . TYR A 1 316 ? -0.479 -12.641 7.235 1.00 90.56 316 TYR A CA 1
ATOM 2387 C C . TYR A 1 316 ? 0.881 -13.290 6.954 1.00 90.56 316 TYR A C 1
ATOM 2389 O O . TYR A 1 316 ? 1.237 -14.301 7.556 1.00 90.56 316 TYR A O 1
ATOM 2397 N N . VAL A 1 317 ? 1.618 -12.715 6.009 1.00 88.81 317 VAL A N 1
ATOM 2398 C CA . VAL A 1 317 ? 2.942 -13.171 5.559 1.00 88.81 317 VAL A CA 1
ATOM 2399 C C . VAL A 1 317 ? 4.023 -12.678 6.520 1.00 88.81 317 VAL A C 1
ATOM 2401 O O . VAL A 1 317 ? 5.090 -13.275 6.661 1.00 88.81 317 VAL A O 1
ATOM 2404 N N . MET A 1 318 ? 3.750 -11.553 7.172 1.00 85.12 318 MET A N 1
ATOM 2405 C CA 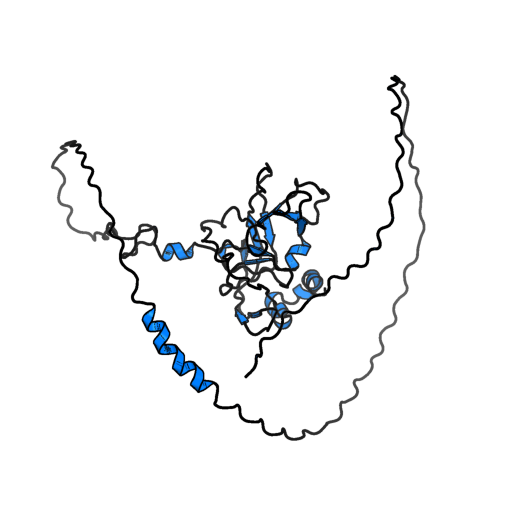. MET A 1 318 ? 4.673 -10.882 8.069 1.00 85.12 318 MET A CA 1
ATOM 2406 C C . MET A 1 318 ? 4.536 -11.458 9.483 1.00 85.12 318 MET A C 1
ATOM 2408 O O . MET A 1 318 ? 3.548 -11.211 10.176 1.00 85.12 318 MET A O 1
ATOM 2412 N N . HIS A 1 319 ? 5.531 -12.220 9.928 1.00 80.56 319 HIS A N 1
ATOM 2413 C CA . HIS A 1 319 ? 5.595 -12.737 11.297 1.00 80.56 319 HIS A CA 1
ATOM 2414 C C . HIS A 1 319 ? 6.456 -11.837 12.187 1.00 80.56 319 HIS A C 1
ATOM 2416 O O . HIS A 1 319 ? 7.374 -11.166 11.719 1.00 80.56 319 HIS A O 1
ATOM 2422 N N . THR A 1 320 ? 6.140 -11.819 13.478 1.00 68.19 320 THR A N 1
ATOM 2423 C CA . THR A 1 320 ? 6.718 -10.921 14.490 1.00 68.19 320 THR A CA 1
ATOM 2424 C C . THR A 1 320 ? 8.158 -11.237 14.876 1.00 68.19 320 THR A C 1
ATOM 2426 O O . THR A 1 320 ? 8.820 -10.411 15.496 1.00 68.19 320 THR A O 1
ATOM 2429 N N . ASP A 1 321 ? 8.652 -12.417 14.513 1.00 80.25 321 ASP A N 1
ATOM 2430 C CA . ASP A 1 321 ? 9.802 -13.004 15.203 1.00 80.25 321 ASP A CA 1
ATOM 2431 C C . ASP A 1 321 ? 11.144 -12.591 14.589 1.00 80.25 321 ASP A C 1
ATOM 2433 O O . ASP A 1 321 ? 12.203 -12.858 15.152 1.00 80.25 321 ASP A O 1
ATOM 2437 N N . THR A 1 322 ? 11.129 -11.945 13.421 1.00 81.31 322 THR A N 1
ATOM 2438 C CA . THR A 1 322 ? 12.345 -11.475 12.749 1.00 81.31 322 THR A CA 1
ATOM 2439 C C . THR A 1 322 ? 12.215 -9.998 12.401 1.00 81.31 322 THR A C 1
ATOM 2441 O O . THR A 1 322 ? 11.318 -9.636 11.636 1.00 81.31 322 THR A O 1
ATOM 2444 N N . PRO A 1 323 ? 13.117 -9.132 12.899 1.00 78.19 323 PRO A N 1
ATOM 2445 C CA . PRO A 1 323 ? 13.141 -7.744 12.482 1.00 78.19 323 PRO A CA 1
ATOM 2446 C C . PRO A 1 323 ? 13.488 -7.683 10.995 1.00 78.19 323 PRO A C 1
ATOM 2448 O O . PRO A 1 323 ? 14.563 -8.101 10.569 1.00 78.19 323 PRO A O 1
ATOM 2451 N N . ILE A 1 324 ? 12.560 -7.170 10.200 1.00 85.38 324 ILE A N 1
ATOM 2452 C CA . ILE A 1 324 ? 12.744 -6.959 8.769 1.00 85.38 324 ILE A CA 1
ATOM 2453 C C . ILE A 1 324 ? 12.640 -5.477 8.445 1.00 85.38 324 ILE A C 1
ATOM 2455 O O . ILE A 1 324 ? 11.728 -4.778 8.881 1.00 85.38 324 ILE A O 1
ATOM 2459 N N . TRP A 1 325 ? 13.605 -5.005 7.665 1.00 86.19 325 TRP A N 1
ATOM 2460 C CA . TRP A 1 325 ? 13.581 -3.672 7.095 1.00 86.19 325 TRP A CA 1
ATOM 2461 C C . TRP A 1 325 ? 12.863 -3.735 5.751 1.00 86.19 325 TRP A C 1
ATOM 2463 O O . TRP A 1 325 ? 13.310 -4.433 4.840 1.00 86.19 325 TRP A O 1
ATOM 2473 N N . ILE A 1 326 ? 11.740 -3.029 5.633 1.00 90.88 326 ILE A N 1
ATOM 2474 C CA . ILE A 1 326 ? 10.975 -2.948 4.389 1.00 90.88 326 ILE A CA 1
ATOM 2475 C C . ILE A 1 326 ? 10.993 -1.511 3.905 1.00 90.88 326 ILE A C 1
ATOM 2477 O O . ILE A 1 326 ? 10.492 -0.601 4.564 1.00 90.88 326 ILE A O 1
ATOM 2481 N N . SER A 1 327 ? 11.557 -1.322 2.723 1.00 94.00 327 SER A N 1
ATOM 2482 C CA . SER A 1 327 ? 11.630 -0.034 2.056 1.00 94.00 327 SER A CA 1
ATOM 2483 C C . SER A 1 327 ? 11.636 -0.265 0.559 1.00 94.00 327 SER A C 1
ATOM 2485 O O . SER A 1 327 ? 12.337 -1.172 0.101 1.00 94.00 327 SER A O 1
ATOM 2487 N N . VAL A 1 328 ? 10.903 0.555 -0.183 1.00 95.38 328 VAL A N 1
ATOM 2488 C CA . VAL A 1 328 ? 10.928 0.510 -1.638 1.00 95.38 328 VAL A CA 1
ATOM 2489 C C . VAL A 1 328 ? 11.222 1.871 -2.236 1.00 95.38 328 VAL A C 1
ATOM 2491 O O . VAL A 1 328 ? 10.586 2.877 -1.923 1.00 95.38 328 VAL A O 1
ATOM 2494 N N . HIS A 1 329 ? 12.172 1.861 -3.156 1.00 96.25 329 HIS A N 1
ATOM 2495 C CA . HIS A 1 329 ? 12.574 2.990 -3.950 1.00 96.25 329 HIS A CA 1
ATOM 2496 C C . HIS A 1 329 ? 12.188 2.753 -5.414 1.00 96.25 329 HIS A C 1
ATOM 2498 O O . HIS A 1 329 ? 12.630 1.791 -6.036 1.00 96.25 329 HIS A O 1
ATOM 2504 N N . PHE A 1 330 ? 11.359 3.627 -5.980 1.00 95.62 330 PHE A N 1
ATOM 2505 C CA . PHE A 1 330 ? 11.108 3.681 -7.415 1.00 95.62 330 PHE A CA 1
ATOM 2506 C C . PHE A 1 330 ? 12.041 4.716 -8.062 1.00 95.62 330 PHE A C 1
ATOM 2508 O O . PHE A 1 330 ? 11.858 5.915 -7.781 1.00 95.62 330 PHE A O 1
ATOM 2515 N N . PRO A 1 331 ? 13.037 4.281 -8.863 1.00 94.25 331 PRO A N 1
ATOM 2516 C CA . PRO A 1 331 ? 14.040 5.171 -9.441 1.00 94.25 331 PRO A CA 1
ATOM 2517 C C . PRO A 1 331 ? 13.423 6.241 -10.343 1.00 94.25 331 PRO A C 1
ATOM 2519 O O . PRO A 1 331 ? 12.391 6.022 -10.980 1.00 94.25 331 PRO A O 1
ATOM 2522 N N . GLU A 1 332 ? 14.036 7.419 -10.398 1.00 91.12 332 GLU A N 1
ATOM 2523 C CA . GLU A 1 332 ? 13.508 8.549 -11.170 1.00 91.12 332 GLU A CA 1
ATOM 2524 C C . GLU A 1 332 ? 13.499 8.258 -12.679 1.00 91.12 332 GLU A C 1
ATOM 2526 O O . GLU A 1 332 ? 12.538 8.591 -13.375 1.00 91.12 332 GLU A O 1
ATOM 2531 N N . GLU A 1 333 ? 14.506 7.531 -13.165 1.00 91.00 333 GLU A N 1
ATOM 2532 C CA . GLU A 1 333 ? 14.621 7.059 -14.544 1.00 91.00 333 GLU A CA 1
ATOM 2533 C C . GLU A 1 333 ? 13.559 6.026 -14.948 1.00 91.00 333 GLU A C 1
ATOM 2535 O O . GLU A 1 333 ? 13.436 5.690 -16.121 1.00 91.00 333 GLU A O 1
ATOM 2540 N N . GLU A 1 334 ? 12.784 5.507 -14.002 1.00 92.31 334 GLU A N 1
ATOM 2541 C CA . GLU A 1 334 ? 11.656 4.624 -14.291 1.00 92.31 334 GLU A CA 1
ATOM 2542 C C . GLU A 1 334 ? 10.320 5.376 -14.223 1.00 92.31 334 GLU A C 1
ATOM 2544 O O . GLU A 1 334 ? 9.350 5.013 -14.891 1.00 92.31 334 GLU A O 1
ATOM 2549 N N . ARG A 1 335 ? 10.263 6.489 -13.479 1.00 88.31 335 ARG A N 1
ATOM 2550 C CA . ARG A 1 335 ? 9.031 7.271 -13.291 1.00 88.31 335 ARG A CA 1
ATOM 2551 C C . ARG A 1 335 ? 8.499 7.862 -14.581 1.00 88.31 335 ARG A C 1
ATOM 2553 O O . ARG A 1 335 ? 7.288 7.839 -14.788 1.00 88.31 335 ARG A O 1
ATOM 2560 N N . TRP A 1 336 ? 9.372 8.367 -15.448 1.00 85.19 336 TRP A N 1
ATOM 2561 C CA . TRP A 1 336 ? 8.943 8.957 -16.718 1.00 85.19 336 TRP A CA 1
ATOM 2562 C C . TRP A 1 336 ? 8.343 7.913 -17.667 1.00 85.19 336 TRP A C 1
ATOM 2564 O O . TRP A 1 336 ? 7.428 8.239 -18.417 1.00 85.19 336 TRP A O 1
ATOM 2574 N N . LYS A 1 337 ? 8.776 6.648 -17.590 1.00 86.69 337 LYS A N 1
ATOM 2575 C CA . LYS A 1 337 ? 8.200 5.556 -18.393 1.00 86.69 337 LYS A CA 1
ATOM 2576 C C . LYS A 1 337 ? 6.774 5.226 -17.965 1.00 86.69 337 LYS A C 1
ATOM 2578 O O . LYS A 1 337 ? 5.917 4.938 -18.793 1.00 86.69 337 LYS A O 1
ATOM 2583 N N . VAL A 1 338 ? 6.526 5.265 -16.656 1.00 84.25 338 VAL A N 1
ATOM 2584 C CA . VAL A 1 338 ? 5.242 4.870 -16.060 1.00 84.25 338 VAL A CA 1
ATOM 2585 C C . VAL A 1 338 ? 4.226 6.006 -16.090 1.00 84.25 338 VAL A C 1
ATOM 2587 O O . VAL A 1 338 ? 3.063 5.786 -16.421 1.00 84.25 338 VAL A O 1
ATOM 2590 N N . PHE A 1 339 ? 4.659 7.223 -15.765 1.00 84.56 339 PHE A N 1
ATOM 2591 C CA . PHE A 1 339 ? 3.769 8.369 -15.580 1.00 84.56 339 PHE A CA 1
ATOM 2592 C C . PHE A 1 339 ? 3.847 9.408 -16.709 1.00 84.56 339 PHE A C 1
ATOM 2594 O O . PHE A 1 339 ? 3.071 10.364 -16.698 1.00 84.56 339 PHE A O 1
ATOM 2601 N N . GLY A 1 340 ? 4.749 9.237 -17.685 1.00 81.69 340 GLY A N 1
ATOM 2602 C CA . GLY A 1 340 ? 4.935 10.165 -18.804 1.00 81.69 340 GLY A CA 1
ATOM 2603 C C . GLY A 1 340 ? 5.204 11.611 -18.368 1.00 81.69 340 GLY A C 1
ATOM 2604 O O . GLY A 1 340 ? 5.612 11.882 -17.237 1.00 81.69 340 GLY A O 1
ATOM 2605 N N . ASP A 1 341 ? 4.888 12.563 -19.251 1.00 65.00 341 ASP A N 1
ATOM 2606 C CA . ASP A 1 341 ? 4.964 14.010 -18.974 1.00 65.00 341 ASP A CA 1
ATOM 2607 C C . ASP A 1 341 ? 3.957 14.486 -17.913 1.00 65.00 341 ASP A C 1
ATOM 2609 O O . ASP A 1 341 ? 4.053 15.604 -17.400 1.00 65.00 341 ASP A O 1
ATOM 2613 N N . THR A 1 342 ? 3.001 13.640 -17.510 1.00 56.19 342 THR A N 1
ATOM 2614 C CA . THR A 1 342 ? 2.089 13.937 -16.393 1.00 56.19 342 THR A CA 1
ATOM 2615 C C . THR A 1 342 ? 2.847 14.055 -15.062 1.00 56.19 342 THR A C 1
ATOM 2617 O O . THR A 1 342 ? 2.373 14.707 -14.123 1.00 56.19 342 THR A O 1
ATOM 2620 N N . ALA A 1 343 ? 4.080 13.531 -15.014 1.00 53.09 343 ALA A N 1
ATOM 2621 C CA . ALA A 1 343 ? 5.066 13.805 -13.978 1.00 53.09 343 ALA A CA 1
ATOM 2622 C C . ALA A 1 343 ? 5.372 15.307 -13.799 1.00 53.09 343 ALA A C 1
ATOM 2624 O O . ALA A 1 343 ? 5.797 15.696 -12.723 1.00 53.09 343 ALA A O 1
ATOM 2625 N N . GLY A 1 344 ? 5.118 16.183 -14.776 1.00 51.50 344 GLY A N 1
ATOM 2626 C CA . GLY A 1 344 ? 5.414 17.617 -14.659 1.00 51.50 344 GLY A CA 1
ATOM 2627 C C . GLY A 1 344 ? 4.395 18.452 -13.864 1.00 51.50 344 GLY A C 1
ATOM 2628 O O . GLY A 1 344 ? 4.768 19.464 -13.276 1.00 51.50 344 GLY A O 1
ATOM 2629 N N . GLY A 1 345 ? 3.113 18.063 -13.819 1.00 52.94 345 GLY A N 1
ATOM 2630 C CA . GLY A 1 345 ? 2.036 18.966 -13.359 1.00 52.94 345 GLY A CA 1
ATOM 2631 C C . GLY A 1 345 ? 1.556 18.763 -11.915 1.00 52.94 345 GLY A C 1
ATOM 2632 O O . GLY A 1 345 ? 1.359 19.726 -11.161 1.00 52.94 345 GLY A O 1
ATOM 2633 N N . HIS A 1 346 ? 1.372 17.503 -11.510 1.00 51.28 346 HIS A N 1
ATOM 2634 C CA . HIS A 1 346 ? 0.894 17.160 -10.164 1.00 51.28 346 HIS A CA 1
ATOM 2635 C C . HIS A 1 346 ? 1.796 16.148 -9.460 1.00 51.28 346 HIS A C 1
ATOM 2637 O O . HIS A 1 346 ? 2.110 16.333 -8.287 1.00 51.28 346 HIS A O 1
ATOM 2643 N N . LEU A 1 347 ? 2.295 15.157 -10.202 1.00 52.34 347 LEU A N 1
ATOM 2644 C CA . LEU A 1 347 ? 3.211 14.141 -9.695 1.00 52.34 347 LEU A CA 1
ATOM 2645 C C . LEU A 1 347 ? 4.598 14.704 -9.349 1.00 52.34 347 LEU A C 1
ATOM 2647 O O . LEU A 1 347 ? 5.155 14.365 -8.315 1.00 52.34 347 LEU A O 1
ATOM 2651 N N . GLY A 1 348 ? 5.121 15.653 -10.124 1.00 52.84 348 GLY A N 1
ATOM 2652 C CA . GLY A 1 348 ? 6.431 16.272 -9.883 1.00 52.84 348 GLY A CA 1
ATOM 2653 C C . GLY A 1 348 ? 6.495 17.097 -8.602 1.00 52.84 348 GLY A C 1
ATOM 2654 O O . GLY A 1 348 ? 7.571 17.264 -8.033 1.00 52.84 348 GLY A O 1
ATOM 2655 N N . ARG A 1 349 ? 5.338 17.550 -8.094 1.00 53.81 349 ARG A N 1
ATOM 2656 C CA . ARG A 1 349 ? 5.241 18.172 -6.765 1.00 53.81 349 ARG A CA 1
ATOM 2657 C C . ARG A 1 349 ? 5.427 17.163 -5.634 1.00 53.81 349 ARG A C 1
ATOM 2659 O O . ARG A 1 349 ? 5.944 17.542 -4.594 1.00 53.81 349 ARG A O 1
ATOM 2666 N N . TYR A 1 350 ? 5.072 15.897 -5.847 1.00 54.78 350 TYR A N 1
ATOM 2667 C CA . TYR A 1 350 ? 5.247 14.830 -4.859 1.00 54.78 350 TYR A CA 1
ATOM 2668 C C . TYR A 1 350 ? 6.682 14.292 -4.787 1.00 54.78 350 TYR A C 1
ATOM 2670 O O . TYR A 1 350 ? 7.005 13.563 -3.855 1.00 54.78 350 TYR A O 1
ATOM 2678 N N . PHE A 1 351 ? 7.542 14.636 -5.751 1.00 51.81 351 PHE A N 1
ATOM 2679 C CA . PHE A 1 351 ? 8.868 14.029 -5.904 1.00 51.81 351 PHE A CA 1
ATOM 2680 C C . PHE A 1 351 ? 10.051 14.995 -5.746 1.00 51.81 351 PHE A C 1
ATOM 2682 O O . PHE A 1 351 ? 11.189 14.545 -5.820 1.00 51.81 351 PHE A O 1
ATOM 2689 N N . ARG A 1 352 ? 9.805 16.293 -5.522 1.00 47.12 352 ARG A N 1
ATOM 2690 C CA . ARG A 1 352 ? 10.844 17.320 -5.287 1.00 47.12 352 ARG A CA 1
ATOM 2691 C C . ARG A 1 352 ? 11.161 17.580 -3.800 1.00 47.12 352 ARG A C 1
ATOM 2693 O O . ARG A 1 352 ? 11.777 18.599 -3.501 1.00 47.12 352 ARG A O 1
ATOM 2700 N N . GLY A 1 353 ? 10.699 16.710 -2.900 1.00 43.47 353 GLY A N 1
ATOM 2701 C CA . GLY A 1 353 ? 10.879 16.825 -1.446 1.00 43.47 353 GLY A CA 1
ATOM 2702 C C . GLY A 1 353 ? 12.182 16.230 -0.944 1.00 43.47 353 GLY A C 1
ATOM 2703 O O . GLY A 1 353 ? 12.535 15.134 -1.437 1.00 43.47 353 GLY A O 1
#

Secondary structure (DSSP, 8-state):
-----PPP---------PPPP------PPPPPP-----------------------PPPPPPPPP-PPPPPPP-PPPPPPPPPPPPPTTGGGTGGGSTTTSTTSSS--PPPPPPPPP--------------------S----PPPTTS-TTT--SSS-GGG-HHHHTTEE---EEE-TT-SS-EESSGGGEEEEEEEEEEEEEE-TTTS--EEEEEEEEEEEEEEPPPTT--PPPEEEEEEEEEE-TTSSSEEE-GGGGGTEEEEE-SS-TTEEEEEETT---SSGGG--EEEESSSTT-EE-B---STT-EE---S--TTS------B--HHHHHHHHGGGGGTTHHHHH--

Radius of gyration: 34.87 Å; chains: 1; bounding box: 87×101×77 Å

Foldseek 3Di:
DDDDDDDDDDDDDPPDDDDDDDDDDDDDDDDDDDDDDDDDDDDDDDDDDDDDDDDDDDDDDDDDDDDDDDDDDDDDDDDDDDDDDDDPPPVVVVVPCVVVVVVPPPDDDDDDDDDDDDDDDDDDDDDDDPDDDDDDDDDDPPDLPPQQAPPPRHHDDHVVPPVVLVVQAAAQWEFEDAQALAWEGQDPQQAPDKDFAPDWFWKAFPPPSPDTFTFGIWFKGKFFADDPPPDPADTAIQIDGGYTHGNPDLHTYDYPVSCVQWDWAADDPCNQKIFIAGPPDPDPDCRRTNWIFGNVDPRRTTGTDAGHPPGHHHPHSDDRPDDDDDYIGGDPVRCCSHCNCVCPPPVVVSVPD

Sequence (353 aa):
MDSWLPKPNHYYNDESMEAQPNDNDEPGEAPPNDDDEGSVGSAPMDISDKEEDDMDAPAAAPAPATLAPAAPASSALAPAAPTPAAPASAALALARLAPALAALTLAARPVAAAAEDDDDDDDDEFGLDESMKDYEDEEESRAPGPDACWKCRQDGHVARWCPATQCWVICPDWIWSTGSNMNIAKDRAWFRHYTPLREESFVTDTLNGSCRLPVIGFGTVEITTQCPPGSDYAKTTILLENVLHVPSSRCNIMGAPFTHNYKVGTSKGNRSLVFIKPISSPHKDLSDTVGYFDTNQFAFRLMVEKAPLAHFLGPYVMHTDTPIWISVHFPEEERWKVFGDTAGGHLGRYFRG

pLDDT: mean 70.87, std 20.81, range [33.19, 98.25]

InterPro domains:
  IPR001878 Zinc finger, CCHC-type [PS50158] (149-163)
  IPR036875 Zinc finger, CCHC-type superfamily [SSF57756] (137-165)
  IPR054722 Retrovirus-related Pol polyprotein from transposon TNT 1-94-like, beta-barrel domain [PF22936] (174-254)

Organism: Venturia inaequalis (NCBI:txid5025)